Protein AF-A0A821TS84-F1 (afdb_monomer_lite)

pLDDT: mean 90.88, std 9.84, range [52.34, 98.81]

Secondary structure (DSSP, 8-state):
-HHHHHHHHHHHHHHHHTHHHHHHHHHHH-HHHHHHHHHSS--HHHHHHHHHHHHHHHTTT--SSHHHHHHHHHHHHIIIIIIHHHHHHHHS-TT-B-TTS-BSS-TT-PPP-PPPP-TTSHHHHHHHHHHHHHHHHHTTPPP---HHHHHHHHHTPPPPPP-PPTT----SSHHHHHHHHHHHHHHS-SPPPHHHHHHHHHHH-

Sequence (205 aa):
LIEHTIQWARDNFAGLFTIPAQQVEEYQRNPGEFAQRTSKNLSEYDRNEIIENVQRSLGSDRPKDFLDCIKWSRNLFQQQFHNTIAQLLYNFPHDHKTTAGERFWSGNKRCPHVLNFDVNNRTHLDFIVAASNLLAHIYFIEQIRDREYIAEQVSKIKVQEFQPKSGVQIFENDEQLKTDMEKKRRKNSIIEDDQTEQEKINKLL

Foldseek 3Di:
DVVVVVVVVVVVCCLQQPLLLVLLVVCVVPVLVSLLVLLPDDDPVVSVSSLVSNCCCVPDLPDPALLSLLLNLLQVCCVPQAQVLVLVCVVQPQQRADPVRHRLCDDPRHNHDHDDQDLPPPVSLVSSLVRSQSSCVSNVHDRDNPSVVSSVSNVPHDDDDHDHDPPPDDDSDVVVVVVVVVVVVVVPPPDDDSVVSSVVSVVSD

Structure (mmCIF, N/CA/C/O backbone):
data_AF-A0A821TS84-F1
#
_entry.id   AF-A0A821TS84-F1
#
loop_
_atom_site.group_PDB
_atom_site.id
_atom_site.type_symbol
_atom_site.label_atom_id
_atom_site.label_alt_id
_atom_site.label_comp_id
_atom_site.label_asym_id
_atom_site.label_entity_id
_atom_site.label_seq_id
_atom_site.pdbx_PDB_ins_code
_atom_site.Cartn_x
_atom_site.Cartn_y
_atom_site.Cartn_z
_atom_site.occupancy
_atom_site.B_iso_or_equiv
_atom_site.auth_seq_id
_atom_site.auth_comp_id
_atom_site.auth_asym_id
_atom_site.auth_atom_id
_atom_site.pdbx_PDB_model_num
ATOM 1 N N . LEU A 1 1 ? 15.983 -8.818 -8.699 1.00 82.12 1 LEU A N 1
ATOM 2 C CA . LEU A 1 1 ? 16.108 -10.084 -7.947 1.00 82.12 1 LEU A CA 1
ATOM 3 C C . LEU A 1 1 ? 14.928 -10.194 -6.983 1.00 82.12 1 LEU A C 1
ATOM 5 O O . LEU A 1 1 ? 14.336 -9.159 -6.682 1.00 82.12 1 LEU A O 1
ATOM 9 N N . ILE A 1 2 ? 14.560 -11.405 -6.562 1.00 91.81 2 ILE A N 1
ATOM 10 C CA . ILE A 1 2 ? 13.373 -11.661 -5.721 1.00 91.81 2 ILE A CA 1
ATOM 11 C C . ILE A 1 2 ? 13.500 -11.007 -4.332 1.00 91.81 2 ILE A C 1
ATOM 13 O O . ILE A 1 2 ? 12.517 -10.571 -3.740 1.00 91.81 2 ILE A O 1
ATOM 17 N N . GLU A 1 3 ? 14.724 -10.825 -3.852 1.00 94.69 3 GLU A N 1
ATOM 18 C CA . GLU A 1 3 ? 15.072 -10.171 -2.593 1.00 94.69 3 GLU A CA 1
ATOM 19 C C . GLU A 1 3 ? 14.607 -8.710 -2.570 1.00 94.69 3 GLU A C 1
ATOM 21 O O . GLU A 1 3 ? 14.078 -8.256 -1.560 1.00 94.69 3 GLU A O 1
ATOM 26 N N . HIS A 1 4 ? 14.705 -7.986 -3.694 1.00 91.69 4 HIS A N 1
ATOM 27 C CA . HIS A 1 4 ? 14.201 -6.610 -3.779 1.00 91.69 4 HIS A CA 1
ATOM 28 C C . HIS A 1 4 ? 12.681 -6.553 -3.627 1.00 91.69 4 HIS A C 1
ATOM 30 O O . HIS A 1 4 ? 12.162 -5.669 -2.955 1.00 91.69 4 HIS A O 1
ATOM 36 N N . THR A 1 5 ? 11.963 -7.511 -4.219 1.00 94.62 5 THR A N 1
ATOM 37 C CA . THR A 1 5 ? 10.503 -7.575 -4.086 1.00 94.62 5 THR A CA 1
ATOM 38 C C . THR A 1 5 ? 10.072 -8.019 -2.688 1.00 94.62 5 THR A C 1
ATOM 40 O O . THR A 1 5 ? 9.050 -7.549 -2.201 1.00 94.62 5 THR A O 1
ATOM 43 N N . ILE A 1 6 ? 10.863 -8.858 -2.008 1.00 95.94 6 ILE A N 1
ATOM 44 C CA . ILE A 1 6 ? 10.617 -9.247 -0.609 1.00 95.94 6 ILE A CA 1
ATOM 45 C C . ILE A 1 6 ? 10.848 -8.058 0.327 1.00 95.94 6 ILE A C 1
ATOM 47 O O . ILE A 1 6 ? 10.016 -7.802 1.195 1.00 95.94 6 ILE A O 1
ATOM 51 N N . GLN A 1 7 ? 11.938 -7.309 0.136 1.00 96.62 7 GLN A N 1
ATOM 52 C CA . GLN A 1 7 ? 12.197 -6.098 0.913 1.00 96.62 7 GLN A CA 1
ATOM 53 C C . GLN A 1 7 ? 11.084 -5.068 0.699 1.00 96.62 7 GLN A C 1
ATOM 55 O O . GLN A 1 7 ? 10.506 -4.592 1.671 1.00 96.62 7 GLN A O 1
ATOM 60 N N . TRP A 1 8 ? 10.693 -4.825 -0.558 1.00 95.25 8 TRP A N 1
ATOM 61 C CA . TRP A 1 8 ? 9.556 -3.962 -0.881 1.00 95.25 8 TRP A CA 1
ATOM 62 C C . TRP A 1 8 ? 8.270 -4.422 -0.180 1.00 95.25 8 TRP A C 1
ATOM 64 O O . TRP A 1 8 ? 7.569 -3.605 0.411 1.00 95.25 8 TRP A O 1
ATOM 74 N N . ALA A 1 9 ? 7.964 -5.723 -0.184 1.00 96.88 9 ALA A N 1
ATOM 75 C CA . ALA A 1 9 ? 6.775 -6.252 0.482 1.00 96.88 9 ALA A CA 1
ATOM 76 C C . ALA A 1 9 ? 6.821 -6.061 2.009 1.00 96.88 9 ALA A C 1
ATOM 78 O O . ALA A 1 9 ? 5.803 -5.725 2.615 1.00 96.88 9 ALA A O 1
ATOM 79 N N . ARG A 1 10 ? 7.995 -6.227 2.632 1.00 97.62 10 ARG A N 1
ATOM 80 C CA . ARG A 1 10 ? 8.202 -5.966 4.065 1.00 97.62 10 ARG A CA 1
ATOM 81 C C . ARG A 1 10 ? 7.992 -4.491 4.407 1.00 97.62 10 ARG A C 1
ATOM 83 O O . ARG A 1 10 ? 7.319 -4.196 5.393 1.00 97.62 10 ARG A O 1
ATOM 90 N N . ASP A 1 11 ? 8.531 -3.587 3.597 1.00 96.94 11 ASP A N 1
ATOM 91 C CA . ASP A 1 11 ? 8.382 -2.145 3.807 1.00 96.94 11 ASP A CA 1
ATOM 92 C C . ASP A 1 11 ? 6.915 -1.724 3.641 1.00 96.94 11 ASP A C 1
ATOM 94 O O . ASP A 1 11 ? 6.391 -0.973 4.460 1.00 96.94 11 ASP A O 1
ATOM 98 N N . ASN A 1 12 ? 6.207 -2.297 2.660 1.00 96.50 12 ASN A N 1
ATOM 99 C CA . ASN A 1 12 ? 4.765 -2.087 2.497 1.00 96.50 12 ASN A CA 1
ATOM 100 C C . ASN A 1 12 ? 3.968 -2.621 3.686 1.00 96.50 12 ASN A C 1
ATOM 102 O O . ASN A 1 12 ? 3.044 -1.955 4.140 1.00 96.50 12 ASN A O 1
ATOM 106 N N . PHE A 1 13 ? 4.318 -3.794 4.218 1.00 97.81 13 PHE A N 1
ATOM 107 C CA . PHE A 1 13 ? 3.654 -4.316 5.409 1.00 97.81 13 PHE A CA 1
ATOM 108 C C . PHE A 1 13 ? 3.778 -3.333 6.580 1.00 97.81 13 PHE A C 1
ATOM 110 O O . PHE A 1 13 ? 2.772 -2.977 7.190 1.00 97.81 13 PHE A O 1
ATOM 117 N N . ALA A 1 14 ? 4.991 -2.853 6.861 1.00 97.19 14 ALA A N 1
ATOM 118 C CA . ALA A 1 14 ? 5.214 -1.895 7.939 1.00 97.19 14 ALA A CA 1
ATOM 119 C C . ALA A 1 14 ? 4.481 -0.566 7.682 1.00 97.19 14 ALA A C 1
ATOM 121 O O . ALA A 1 14 ? 3.793 -0.068 8.573 1.00 97.19 14 ALA A O 1
ATOM 122 N N . GLY A 1 15 ? 4.578 -0.030 6.463 1.00 95.62 15 GLY A N 1
ATOM 123 C CA . GLY A 1 15 ? 3.958 1.237 6.066 1.00 95.62 15 GLY A CA 1
ATOM 124 C C . GLY A 1 15 ? 2.430 1.221 6.065 1.00 95.62 15 GLY A C 1
ATOM 125 O O . GLY A 1 15 ? 1.820 2.257 6.289 1.00 95.62 15 GLY A O 1
ATOM 126 N N . LEU A 1 16 ? 1.801 0.062 5.862 1.00 96.00 16 LEU A N 1
ATOM 127 C CA . LEU A 1 16 ? 0.340 -0.060 5.847 1.00 96.00 16 LEU A CA 1
ATOM 128 C C . LEU A 1 16 ? -0.235 -0.485 7.197 1.00 96.00 16 LEU A C 1
ATOM 130 O O . LEU A 1 16 ? -1.305 -0.023 7.582 1.00 96.00 16 LEU A O 1
ATOM 134 N N . PHE A 1 17 ? 0.449 -1.391 7.900 1.00 96.56 17 PHE A N 1
ATOM 135 C CA . PHE A 1 17 ? -0.148 -2.132 9.012 1.00 96.56 17 PHE A CA 1
ATOM 136 C C . PHE A 1 17 ? 0.506 -1.877 10.369 1.00 96.56 17 PHE A C 1
ATOM 138 O O . PHE A 1 17 ? 0.014 -2.362 11.384 1.00 96.56 17 PHE A O 1
ATOM 145 N N . THR A 1 18 ? 1.627 -1.155 10.416 1.00 96.19 18 THR A N 1
ATOM 146 C CA . THR A 1 18 ? 2.373 -0.918 11.662 1.00 96.19 18 THR A CA 1
ATOM 147 C C . THR A 1 18 ? 2.560 0.567 11.925 1.00 96.19 18 THR A C 1
ATOM 149 O O . THR A 1 18 ? 2.116 1.061 12.956 1.00 96.19 18 THR A O 1
ATOM 152 N N . ILE A 1 19 ? 3.168 1.289 10.984 1.00 95.94 19 ILE A N 1
ATOM 153 C CA . ILE A 1 19 ? 3.546 2.695 11.157 1.00 95.94 19 ILE A CA 1
ATOM 154 C C . ILE A 1 19 ? 2.315 3.592 11.386 1.00 95.94 19 ILE A C 1
ATOM 156 O O . ILE A 1 19 ? 2.311 4.305 12.391 1.00 95.94 19 ILE A O 1
ATOM 160 N N . PRO A 1 20 ? 1.238 3.539 10.570 1.00 95.38 20 PRO A N 1
ATOM 161 C CA . PRO A 1 20 ? 0.072 4.397 10.793 1.00 95.38 20 PRO A CA 1
ATOM 162 C C . PRO A 1 20 ? -0.635 4.095 12.118 1.00 95.38 20 PRO A C 1
ATOM 164 O O . PRO A 1 20 ? -1.042 5.010 12.827 1.00 95.38 20 PRO A O 1
ATOM 167 N N . ALA A 1 21 ? -0.732 2.814 12.492 1.00 95.06 21 ALA A N 1
ATOM 168 C CA . ALA A 1 21 ? -1.348 2.403 13.752 1.00 95.06 21 ALA A CA 1
ATOM 169 C C . ALA A 1 21 ? -0.572 2.941 14.967 1.00 95.06 21 ALA A C 1
ATOM 171 O O . ALA A 1 21 ? -1.179 3.487 15.885 1.00 95.06 21 ALA A O 1
ATOM 172 N N . GLN A 1 22 ? 0.764 2.860 14.938 1.00 95.38 22 GLN A N 1
ATOM 173 C CA . GLN A 1 22 ? 1.627 3.437 15.974 1.00 95.38 22 GLN A CA 1
ATOM 174 C C . GLN A 1 22 ? 1.478 4.959 16.056 1.00 95.38 22 GLN A C 1
ATOM 176 O O . GLN A 1 22 ? 1.354 5.504 17.147 1.00 95.38 22 GLN A O 1
ATOM 181 N N . GLN A 1 23 ? 1.440 5.650 14.913 1.00 95.12 23 GLN A N 1
ATOM 182 C CA . GLN A 1 23 ? 1.253 7.104 14.874 1.00 95.12 23 GLN A CA 1
ATOM 183 C C . GLN A 1 23 ? -0.095 7.519 15.476 1.00 95.12 23 GLN A C 1
ATOM 185 O O . GLN A 1 23 ? -0.155 8.474 16.249 1.00 95.12 23 GLN A O 1
ATOM 190 N N . VAL A 1 24 ? -1.167 6.780 15.170 1.00 95.06 24 VAL A N 1
ATOM 191 C CA . VAL A 1 24 ? -2.493 7.002 15.761 1.00 95.06 24 VAL A CA 1
ATOM 192 C C . VAL A 1 24 ? -2.481 6.751 17.267 1.00 95.06 24 VAL A C 1
ATOM 194 O O . VAL A 1 24 ? -3.017 7.569 18.011 1.00 95.06 24 VAL A O 1
ATOM 197 N N . GLU A 1 25 ? -1.869 5.660 17.731 1.00 94.81 25 GLU A N 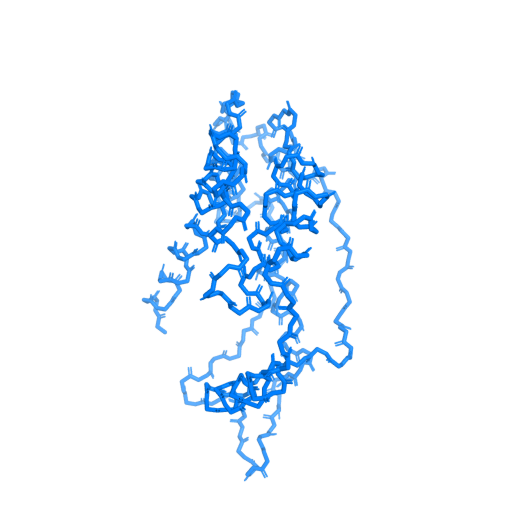1
ATOM 198 C CA . GLU A 1 25 ? -1.761 5.349 19.161 1.00 94.81 25 GLU A CA 1
ATOM 199 C C . GLU A 1 25 ? -1.001 6.448 19.917 1.00 94.81 25 GLU A C 1
ATOM 201 O O . GLU A 1 25 ? -1.464 6.938 20.948 1.00 94.81 25 GLU A O 1
ATOM 206 N N . GLU A 1 26 ? 0.147 6.880 19.392 1.00 94.31 26 GLU A N 1
ATOM 207 C CA . GLU A 1 26 ? 0.952 7.950 19.981 1.00 94.31 26 GLU A CA 1
ATOM 208 C C . GLU A 1 26 ? 0.179 9.271 20.051 1.00 94.31 26 GLU A C 1
ATOM 210 O O . GLU A 1 26 ? 0.180 9.920 21.101 1.00 94.31 26 GLU A O 1
ATOM 215 N N . TYR A 1 27 ? -0.509 9.640 18.964 1.00 94.44 27 TYR A N 1
ATOM 216 C CA . TYR A 1 27 ? -1.361 10.826 18.920 1.00 94.44 27 TYR A CA 1
ATOM 217 C C . TYR A 1 27 ? -2.495 10.736 19.947 1.00 94.44 27 TYR A C 1
ATOM 219 O O . TYR A 1 27 ? -2.679 11.665 20.727 1.00 94.44 27 TYR A O 1
ATOM 227 N N . GLN A 1 28 ? -3.210 9.609 20.023 1.00 92.88 28 GLN A N 1
ATOM 228 C CA . GLN A 1 28 ? -4.302 9.417 20.986 1.00 92.88 28 GLN A CA 1
ATOM 229 C C . GLN A 1 28 ? -3.824 9.427 22.441 1.00 92.88 28 GLN A C 1
ATOM 231 O O . GLN A 1 28 ? -4.551 9.883 23.324 1.00 92.88 28 GLN A O 1
ATOM 236 N N . ARG A 1 29 ? -2.609 8.935 22.705 1.00 94.81 29 ARG A N 1
ATOM 237 C CA . ARG A 1 29 ? -2.030 8.887 24.052 1.00 94.81 29 ARG A CA 1
ATOM 238 C C . ARG A 1 29 ? -1.595 10.264 24.549 1.00 94.81 29 ARG A C 1
ATOM 240 O O . ARG A 1 29 ? -1.829 10.575 25.715 1.00 94.81 29 ARG A O 1
ATOM 247 N N . ASN A 1 30 ? -0.933 11.064 23.710 1.00 93.38 30 ASN A N 1
ATOM 248 C CA . ASN A 1 30 ? -0.485 12.410 24.078 1.00 93.38 30 ASN A CA 1
ATOM 249 C C . ASN A 1 30 ? -0.402 13.342 22.848 1.00 93.38 30 ASN A C 1
ATOM 251 O O . ASN A 1 30 ? 0.683 13.508 22.278 1.00 93.38 30 ASN A O 1
ATOM 255 N N . PRO A 1 31 ? -1.512 14.002 22.461 1.00 91.31 31 PRO A N 1
ATOM 256 C CA . PRO A 1 31 ? -1.554 14.856 21.272 1.00 91.31 31 PRO A CA 1
ATOM 257 C C . PRO A 1 31 ? -0.526 15.995 21.298 1.00 91.31 31 PRO A C 1
ATOM 259 O O . PRO A 1 31 ? 0.100 16.298 20.284 1.00 91.31 31 PRO A O 1
ATOM 262 N N . GLY A 1 32 ? -0.305 16.606 22.469 1.00 89.25 32 GLY A N 1
ATOM 263 C CA . GLY A 1 32 ? 0.602 17.747 22.613 1.00 89.25 32 GLY A CA 1
ATOM 264 C C . GLY A 1 32 ? 2.068 17.382 22.369 1.00 89.25 32 GLY A C 1
ATOM 265 O O . GLY A 1 32 ? 2.771 18.097 21.652 1.00 89.25 32 GLY A O 1
ATOM 266 N N . GLU A 1 33 ? 2.514 16.254 22.929 1.00 90.12 33 GLU A N 1
ATOM 267 C CA . GLU A 1 33 ? 3.866 15.718 22.720 1.00 90.12 33 GLU A CA 1
ATOM 268 C C . GLU A 1 33 ? 4.048 15.196 21.290 1.00 90.12 33 GLU A C 1
ATOM 270 O O . GLU A 1 33 ? 5.074 15.462 20.661 1.00 90.12 33 GLU A O 1
ATOM 275 N N . PHE A 1 34 ? 3.031 14.525 20.739 1.00 91.31 34 PHE A N 1
ATOM 276 C CA . PHE A 1 34 ? 3.033 14.084 19.347 1.00 91.31 34 PHE A CA 1
ATOM 277 C C . PHE A 1 34 ? 3.208 15.266 18.385 1.00 91.31 34 PHE A C 1
ATOM 279 O O . PHE A 1 34 ? 4.076 15.223 17.509 1.00 91.31 34 PHE A O 1
ATOM 286 N N . ALA A 1 35 ? 2.443 16.344 18.576 1.00 89.12 35 ALA A N 1
ATOM 287 C CA . ALA A 1 35 ? 2.545 17.548 17.760 1.00 89.12 35 ALA A CA 1
ATOM 288 C C . ALA A 1 35 ? 3.912 18.225 17.905 1.00 89.12 35 ALA A C 1
ATOM 290 O O . ALA A 1 35 ? 4.486 18.640 16.904 1.00 89.12 35 ALA A O 1
ATOM 291 N N . GLN A 1 36 ? 4.475 18.276 19.116 1.00 87.69 36 GLN A N 1
ATOM 292 C CA . GLN A 1 36 ? 5.806 18.844 19.345 1.00 87.69 36 GLN A CA 1
ATOM 293 C C . GLN A 1 36 ? 6.920 18.032 18.667 1.00 87.69 36 GLN A C 1
ATOM 295 O O . GLN A 1 36 ? 7.831 18.598 18.067 1.00 87.69 36 GLN A O 1
ATOM 300 N N . ARG A 1 37 ? 6.879 16.699 18.765 1.00 87.94 37 ARG A N 1
ATOM 301 C CA . ARG A 1 37 ? 7.864 15.828 18.106 1.00 87.94 37 ARG A CA 1
ATOM 302 C C . ARG A 1 37 ? 7.739 15.915 16.589 1.00 87.94 37 ARG A C 1
ATOM 304 O O . ARG A 1 37 ? 8.749 15.906 15.905 1.00 87.94 37 ARG A O 1
ATOM 311 N N . THR A 1 38 ? 6.517 16.000 16.074 1.00 88.38 38 THR A N 1
ATOM 312 C CA . THR A 1 38 ? 6.271 16.092 14.629 1.00 88.38 38 THR A CA 1
ATOM 313 C C . THR A 1 38 ? 6.633 17.484 14.097 1.00 88.38 38 THR A C 1
ATOM 315 O O . THR A 1 38 ? 7.088 17.614 12.962 1.00 88.38 38 THR A O 1
ATOM 318 N N . SER A 1 39 ? 6.499 18.539 14.911 1.00 83.88 39 SER A N 1
ATOM 319 C CA . SER A 1 39 ? 6.929 19.883 14.518 1.00 83.88 39 SER A CA 1
ATOM 320 C C . SER A 1 39 ? 8.457 20.023 14.462 1.00 83.88 39 SER A C 1
ATOM 322 O O . SER A 1 39 ? 8.976 20.742 13.611 1.00 83.88 39 SER A O 1
ATOM 324 N N . LYS A 1 40 ? 9.192 19.294 15.312 1.00 80.94 40 LYS A N 1
ATOM 325 C CA . LYS A 1 40 ? 10.651 19.414 15.448 1.00 80.94 40 LYS A CA 1
ATOM 326 C C . LYS A 1 40 ? 11.423 18.336 14.690 1.00 80.94 40 LYS A C 1
ATOM 328 O O . LYS A 1 40 ? 11.125 17.154 14.779 1.00 80.94 40 LYS A O 1
ATOM 333 N N . ASN A 1 41 ? 12.527 18.728 14.053 1.00 69.75 41 ASN A N 1
ATOM 334 C CA . ASN A 1 41 ? 13.538 17.823 13.476 1.00 69.75 41 ASN A CA 1
ATOM 335 C C . ASN A 1 41 ? 13.072 16.914 12.320 1.00 69.75 41 ASN A C 1
ATOM 337 O O . ASN A 1 41 ? 13.818 16.016 11.926 1.00 69.75 41 ASN A O 1
ATOM 341 N N . LEU A 1 42 ? 11.889 17.151 11.753 1.00 80.81 42 LEU A N 1
ATOM 342 C CA . LEU A 1 42 ? 11.401 16.453 10.565 1.00 80.81 42 LEU A CA 1
ATOM 343 C C . LEU A 1 42 ? 11.436 17.365 9.345 1.00 80.81 42 LEU A C 1
ATOM 345 O O . LEU A 1 42 ? 11.311 18.585 9.458 1.00 80.81 42 LEU A O 1
ATOM 349 N N . SER A 1 43 ? 11.607 16.774 8.161 1.00 83.31 43 SER A N 1
ATOM 350 C CA . SER A 1 43 ? 11.357 17.521 6.934 1.00 83.31 43 SER A CA 1
ATOM 351 C C . SER A 1 43 ? 9.856 17.773 6.773 1.00 83.31 43 SER A C 1
ATOM 353 O O . SER A 1 43 ? 9.035 17.019 7.290 1.00 83.31 43 SER A O 1
ATOM 355 N N . GLU A 1 44 ? 9.486 18.813 6.025 1.00 81.94 44 GLU A N 1
ATOM 356 C CA . GLU A 1 44 ? 8.079 19.103 5.710 1.00 81.94 44 GLU A CA 1
ATOM 357 C C . GLU A 1 44 ? 7.370 17.891 5.081 1.00 81.94 44 GLU A C 1
ATOM 359 O O . GLU A 1 44 ? 6.214 17.620 5.387 1.00 81.94 44 GLU A O 1
ATOM 364 N N . TYR A 1 45 ? 8.088 17.127 4.251 1.00 82.38 45 TYR A N 1
ATOM 365 C CA . TYR A 1 45 ? 7.578 15.898 3.652 1.00 82.38 45 TYR A CA 1
ATOM 366 C C . TYR A 1 45 ? 7.232 14.849 4.718 1.00 82.38 45 TYR A C 1
ATOM 368 O O . TYR A 1 45 ? 6.089 14.404 4.771 1.00 82.38 45 TYR A O 1
ATOM 376 N N . ASP A 1 46 ? 8.184 14.517 5.598 1.00 86.12 46 ASP A N 1
ATOM 377 C CA . ASP A 1 46 ? 7.980 13.499 6.641 1.00 86.12 46 ASP A CA 1
ATOM 378 C C . ASP A 1 46 ? 6.862 13.923 7.607 1.00 86.12 46 ASP A C 1
ATOM 380 O O . ASP A 1 46 ? 6.027 13.118 8.014 1.00 86.12 46 ASP A O 1
ATOM 384 N N . ARG A 1 47 ? 6.813 15.216 7.950 1.00 88.94 47 ARG A N 1
ATOM 385 C CA . ARG A 1 47 ? 5.768 15.802 8.796 1.00 88.94 47 ARG A CA 1
ATOM 386 C C . ARG A 1 47 ? 4.382 15.625 8.173 1.00 88.94 47 ARG A C 1
ATOM 388 O O . ARG A 1 47 ? 3.462 15.170 8.849 1.00 88.94 47 ARG A O 1
ATOM 395 N N . ASN A 1 48 ? 4.238 15.979 6.897 1.00 87.75 48 ASN A N 1
ATOM 396 C CA . ASN A 1 48 ? 2.969 15.876 6.181 1.00 87.75 48 ASN A CA 1
ATOM 397 C C . ASN A 1 48 ? 2.531 14.417 6.023 1.00 87.75 48 ASN A C 1
ATOM 399 O O . ASN A 1 48 ? 1.351 14.133 6.200 1.00 87.75 48 ASN A O 1
ATOM 403 N N . GLU A 1 49 ? 3.464 13.497 5.769 1.00 90.56 49 GLU A N 1
ATOM 404 C CA . GLU A 1 49 ? 3.179 12.059 5.706 1.00 90.56 49 GLU A CA 1
ATOM 405 C C . GLU A 1 49 ? 2.631 11.531 7.043 1.00 90.56 49 GLU A C 1
ATOM 407 O O . GLU A 1 49 ? 1.614 10.839 7.067 1.00 90.56 49 GLU A O 1
ATOM 412 N N . ILE A 1 50 ? 3.245 11.909 8.172 1.00 92.75 50 ILE A N 1
ATOM 413 C CA . ILE A 1 50 ? 2.765 11.525 9.510 1.00 92.75 50 ILE A CA 1
ATOM 414 C C . ILE A 1 50 ? 1.354 12.070 9.773 1.00 92.75 50 ILE A C 1
ATOM 416 O O . ILE A 1 50 ? 0.486 11.328 10.234 1.00 92.75 50 ILE A O 1
ATOM 420 N N . ILE A 1 51 ? 1.116 13.355 9.493 1.00 91.06 51 ILE A N 1
ATOM 421 C CA . ILE A 1 51 ? -0.192 13.994 9.712 1.00 91.06 51 ILE A CA 1
ATOM 422 C C . ILE A 1 51 ? -1.258 13.319 8.848 1.00 91.06 51 ILE A C 1
ATOM 424 O O . ILE A 1 51 ? -2.318 12.951 9.352 1.00 91.06 51 ILE A O 1
ATOM 428 N N . GLU A 1 52 ? -0.967 13.108 7.567 1.00 91.75 52 GLU A N 1
ATOM 429 C CA . GLU A 1 52 ? -1.887 12.474 6.627 1.00 91.75 52 GLU A CA 1
ATOM 430 C C . GLU A 1 52 ? -2.230 11.039 7.043 1.00 91.75 52 GLU A C 1
ATOM 432 O O . GLU A 1 52 ? -3.400 10.654 6.997 1.00 91.75 52 GLU A O 1
ATOM 437 N N . ASN A 1 53 ? -1.251 10.264 7.518 1.00 93.31 53 ASN A N 1
ATOM 438 C CA . ASN A 1 53 ? -1.492 8.916 8.031 1.00 93.31 53 ASN A CA 1
ATOM 439 C C . ASN A 1 53 ? -2.476 8.916 9.203 1.00 93.31 53 ASN A C 1
ATOM 441 O O . ASN A 1 53 ? -3.409 8.108 9.212 1.00 93.31 53 ASN A O 1
ATOM 445 N N . VAL A 1 54 ? -2.303 9.819 10.175 1.00 94.62 54 VAL A N 1
ATOM 446 C CA . VAL A 1 54 ? -3.214 9.924 11.327 1.00 94.62 54 VAL A CA 1
ATOM 447 C C . VAL A 1 54 ? -4.607 10.366 10.871 1.00 94.62 54 VAL A C 1
ATOM 449 O O . VAL A 1 54 ? -5.594 9.717 11.223 1.00 94.62 54 VAL A O 1
ATOM 452 N N . GLN A 1 55 ? -4.702 11.405 10.033 1.00 93.44 55 GLN A N 1
ATOM 453 C CA . GLN A 1 55 ? -5.979 11.912 9.513 1.00 93.44 55 GLN A CA 1
ATOM 454 C C . GLN A 1 55 ? -6.754 10.848 8.738 1.00 93.44 55 GLN A C 1
ATOM 456 O O . GLN A 1 55 ? -7.944 10.648 8.980 1.00 93.44 55 GLN A O 1
ATOM 461 N N . ARG A 1 56 ? -6.097 10.144 7.813 1.00 92.88 56 ARG A N 1
ATOM 462 C CA . ARG A 1 56 ? -6.736 9.093 7.013 1.00 92.88 56 ARG A CA 1
ATOM 463 C C . ARG A 1 56 ? -7.181 7.928 7.888 1.00 92.88 56 ARG A C 1
ATOM 465 O O . ARG A 1 56 ? -8.320 7.484 7.760 1.00 92.88 56 ARG A O 1
ATOM 472 N N . SER A 1 57 ? -6.328 7.495 8.820 1.00 94.00 57 SER A N 1
ATOM 473 C CA . SER A 1 57 ? -6.611 6.362 9.712 1.00 94.00 57 SER A CA 1
ATOM 474 C C . SER A 1 57 ? -7.757 6.632 10.694 1.00 94.00 57 SER A C 1
ATOM 476 O O . SER A 1 57 ? -8.491 5.721 11.080 1.00 94.00 57 SER A O 1
ATOM 478 N N . LEU A 1 58 ? -7.940 7.885 11.113 1.00 92.56 58 LEU A N 1
ATOM 479 C CA . LEU A 1 58 ? -9.055 8.287 11.977 1.00 92.56 58 LEU A CA 1
ATOM 480 C C . LEU A 1 58 ? -10.291 8.751 11.195 1.00 92.56 58 LEU A C 1
ATOM 482 O O . LEU A 1 58 ? -11.395 8.725 11.739 1.00 92.56 58 LEU A O 1
ATOM 486 N N . GLY A 1 59 ? -10.112 9.152 9.937 1.00 91.94 59 GLY A N 1
ATOM 487 C CA . GLY A 1 59 ? -11.128 9.752 9.082 1.00 91.94 59 GLY A CA 1
ATOM 488 C C . GLY A 1 59 ? -11.575 8.842 7.941 1.00 91.94 59 GLY A C 1
ATOM 489 O O . GLY A 1 59 ? -12.247 7.835 8.159 1.00 91.94 59 GLY A O 1
ATOM 490 N N . SER A 1 60 ? -11.272 9.252 6.705 1.00 85.81 60 SER A N 1
ATOM 491 C CA . SER A 1 60 ? -11.858 8.685 5.480 1.00 85.81 60 SER A CA 1
ATOM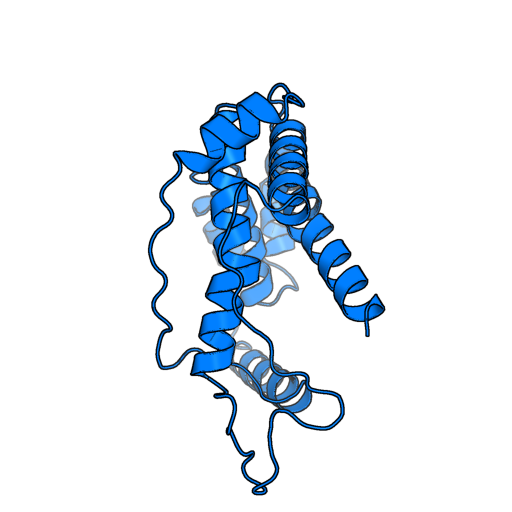 492 C C . SER A 1 60 ? -11.530 7.216 5.238 1.00 85.81 60 SER A C 1
ATOM 494 O O . SER A 1 60 ? -12.346 6.512 4.645 1.00 85.81 60 SER A O 1
ATOM 496 N N . ASP A 1 61 ? -10.360 6.761 5.685 1.00 91.19 61 ASP A N 1
ATOM 497 C CA . ASP A 1 61 ? -9.843 5.433 5.349 1.00 91.19 61 ASP A CA 1
ATOM 498 C C . ASP A 1 61 ? -10.147 4.414 6.454 1.00 91.19 61 ASP A C 1
ATOM 500 O O . ASP A 1 61 ? -9.854 3.227 6.299 1.00 91.19 61 ASP A O 1
ATOM 504 N N . ARG A 1 62 ? -10.771 4.854 7.557 1.00 95.75 62 ARG A N 1
ATOM 505 C CA . ARG A 1 62 ? -11.187 3.989 8.659 1.00 95.75 62 ARG A CA 1
ATOM 506 C C . ARG A 1 62 ? -12.285 3.017 8.194 1.00 95.75 62 ARG A C 1
ATOM 508 O O . ARG A 1 62 ? -13.408 3.462 7.931 1.00 95.75 62 ARG A O 1
ATOM 515 N N . PRO A 1 63 ? -12.028 1.696 8.147 1.00 97.69 63 PRO A N 1
ATOM 516 C CA . PRO A 1 63 ? -13.057 0.720 7.806 1.00 97.69 63 PRO A CA 1
ATOM 517 C C . PRO A 1 63 ? -14.102 0.615 8.924 1.00 97.69 63 PRO A C 1
ATOM 519 O O . PRO A 1 63 ? -13.775 0.730 10.109 1.00 97.69 63 PRO A O 1
ATOM 522 N N . LYS A 1 64 ? -15.365 0.383 8.552 1.00 97.12 64 LYS A N 1
ATOM 523 C CA . LYS A 1 64 ? -16.469 0.183 9.513 1.00 97.12 64 LYS A CA 1
ATOM 524 C C . LYS A 1 64 ? -16.816 -1.286 9.709 1.00 97.12 64 LYS A C 1
ATOM 526 O O . LYS A 1 64 ? -17.285 -1.672 10.774 1.00 97.12 64 LYS A O 1
ATOM 531 N N . ASP A 1 65 ? -16.591 -2.086 8.678 1.00 98.38 65 ASP A N 1
ATOM 532 C CA . ASP A 1 65 ? -16.850 -3.516 8.649 1.00 98.38 65 ASP A CA 1
ATOM 533 C C . ASP A 1 65 ? -15.817 -4.233 7.763 1.00 98.38 65 ASP A C 1
ATOM 535 O O . ASP A 1 65 ? -14.940 -3.617 7.148 1.00 98.38 65 ASP A O 1
ATOM 539 N N . PHE A 1 66 ? -15.910 -5.561 7.695 1.00 98.56 66 PHE A N 1
ATOM 540 C CA . PHE A 1 66 ? -14.978 -6.353 6.896 1.00 98.56 66 PHE A CA 1
ATOM 541 C C . PHE A 1 66 ? -15.134 -6.101 5.386 1.00 98.56 66 PHE A C 1
ATOM 543 O O . PHE A 1 66 ? -14.165 -6.229 4.637 1.00 98.56 66 PHE A O 1
ATOM 550 N N . LEU A 1 67 ? -16.322 -5.707 4.911 1.00 98.38 67 LEU A N 1
ATOM 551 C CA . LEU A 1 67 ? -16.536 -5.386 3.499 1.00 98.38 67 LEU A CA 1
ATOM 552 C C . LEU A 1 67 ? -15.758 -4.125 3.100 1.00 98.38 67 LEU A C 1
ATOM 554 O O . LEU A 1 67 ? -15.177 -4.085 2.012 1.00 98.38 67 LEU A O 1
ATOM 558 N N . ASP A 1 68 ? -15.680 -3.124 3.974 1.00 98.38 68 ASP A N 1
ATOM 559 C CA . ASP A 1 68 ? -14.806 -1.967 3.783 1.00 98.38 68 ASP A CA 1
ATOM 560 C C . ASP A 1 68 ? -13.326 -2.376 3.737 1.00 98.38 68 ASP A C 1
ATOM 562 O O . ASP A 1 68 ? -12.585 -1.871 2.891 1.00 98.38 68 ASP A O 1
ATOM 566 N N . CYS A 1 69 ? -12.898 -3.369 4.526 1.00 98.69 69 CYS A N 1
ATOM 567 C CA . CYS A 1 69 ? -11.546 -3.931 4.412 1.00 98.69 69 CYS A CA 1
ATOM 568 C C . CYS A 1 69 ? -11.296 -4.622 3.058 1.00 98.69 69 CYS A C 1
ATOM 570 O O . CYS A 1 69 ? -10.189 -4.541 2.510 1.00 98.69 69 CYS A O 1
ATOM 572 N N . ILE A 1 70 ? -12.306 -5.279 2.476 1.00 98.75 70 ILE A N 1
ATOM 573 C CA . ILE A 1 70 ? -12.218 -5.846 1.118 1.00 98.75 70 ILE A CA 1
ATOM 574 C C . ILE A 1 70 ? -12.109 -4.720 0.083 1.00 98.75 70 ILE A C 1
ATOM 576 O O . ILE A 1 70 ? -11.213 -4.762 -0.764 1.00 98.75 70 ILE A O 1
ATOM 580 N N . LYS A 1 71 ? -12.932 -3.668 0.176 1.00 98.44 71 LYS A N 1
ATOM 581 C CA . LYS A 1 71 ? -12.840 -2.489 -0.711 1.00 98.44 71 LYS A CA 1
ATOM 582 C C . LYS A 1 71 ? -11.476 -1.827 -0.637 1.00 98.44 71 LYS A C 1
ATOM 584 O O . LYS A 1 71 ? -10.890 -1.537 -1.681 1.00 98.44 71 LYS A O 1
ATOM 589 N N . TRP A 1 72 ? -10.955 -1.621 0.566 1.00 98.06 72 TRP A N 1
ATOM 590 C CA . TRP A 1 72 ? -9.633 -1.044 0.764 1.00 98.06 72 TRP A CA 1
ATOM 591 C C . TRP A 1 72 ? -8.549 -1.899 0.099 1.00 98.06 72 TRP A C 1
ATOM 593 O O . TRP A 1 72 ? -7.798 -1.395 -0.734 1.00 98.06 72 TRP A O 1
ATOM 603 N N . SER A 1 73 ? -8.532 -3.213 0.353 1.00 98.44 73 SER A N 1
ATOM 604 C CA . SER A 1 73 ? -7.530 -4.117 -0.235 1.00 98.44 73 SER A CA 1
ATOM 605 C C . SER A 1 73 ? -7.591 -4.170 -1.768 1.00 98.44 73 SER A C 1
ATOM 607 O O . SER A 1 73 ? -6.557 -4.220 -2.436 1.00 98.44 73 SER A O 1
ATOM 609 N N . ARG A 1 74 ? -8.792 -4.093 -2.357 1.00 98.69 74 ARG A N 1
ATOM 610 C CA . ARG A 1 74 ? -8.974 -4.095 -3.813 1.00 98.69 74 ARG A CA 1
ATOM 611 C C . ARG A 1 74 ? -8.439 -2.823 -4.462 1.00 98.69 74 ARG A C 1
ATOM 613 O O . ARG A 1 74 ? -7.845 -2.903 -5.543 1.00 98.69 74 ARG A O 1
ATOM 620 N N . ASN A 1 75 ? -8.631 -1.675 -3.814 1.00 98.00 75 ASN A N 1
ATOM 621 C CA . ASN A 1 75 ? -8.052 -0.404 -4.247 1.00 98.00 75 ASN A CA 1
ATOM 622 C C . ASN A 1 75 ? -6.535 -0.372 -4.025 1.00 98.00 75 ASN A C 1
ATOM 624 O O . ASN A 1 75 ? -5.809 0.111 -4.889 1.00 98.00 75 ASN A O 1
ATOM 628 N N . LEU A 1 76 ? -6.040 -0.966 -2.938 1.00 97.88 76 LEU A N 1
ATOM 629 C CA . LEU A 1 76 ? -4.607 -1.108 -2.693 1.00 97.88 76 LEU A CA 1
ATOM 630 C C . LEU A 1 76 ? -3.926 -1.944 -3.786 1.00 97.88 76 LEU A C 1
ATOM 632 O O . LEU A 1 76 ? -2.912 -1.515 -4.336 1.00 97.88 76 LEU A O 1
ATOM 636 N N . PHE A 1 77 ? -4.515 -3.087 -4.165 1.00 98.56 77 PHE A N 1
ATOM 637 C CA . PHE A 1 77 ? -4.022 -3.906 -5.278 1.00 98.56 77 PHE A CA 1
ATOM 638 C C . PHE A 1 77 ? -3.932 -3.079 -6.566 1.00 98.56 77 PHE A C 1
ATOM 640 O O . PHE A 1 77 ? -2.909 -3.090 -7.251 1.00 98.56 77 PHE A O 1
ATOM 647 N N . GLN A 1 78 ? -5.004 -2.337 -6.878 1.00 98.31 78 GLN A N 1
ATOM 648 C CA . GLN A 1 78 ? -5.056 -1.457 -8.044 1.00 98.31 78 GLN A CA 1
ATOM 649 C C . GLN A 1 78 ? -3.919 -0.433 -7.999 1.00 98.31 78 GLN A C 1
ATOM 651 O O . GLN A 1 78 ? -3.203 -0.250 -8.978 1.00 98.31 78 GLN A O 1
ATOM 656 N N . GLN A 1 79 ? -3.708 0.206 -6.853 1.00 97.25 79 GLN A N 1
ATOM 657 C CA . GLN A 1 79 ? -2.695 1.238 -6.718 1.00 97.25 79 GLN A CA 1
ATOM 658 C C . GLN A 1 79 ? -1.270 0.689 -6.883 1.00 97.25 79 GLN A C 1
ATOM 660 O O . GLN A 1 79 ? -0.473 1.269 -7.626 1.00 97.25 79 GLN A O 1
ATOM 665 N N . GLN A 1 80 ? -0.949 -0.424 -6.221 1.00 96.69 80 GLN A N 1
ATOM 666 C CA . GLN A 1 80 ? 0.411 -0.972 -6.164 1.00 96.69 80 GLN A CA 1
ATOM 667 C C . GLN A 1 80 ? 0.809 -1.704 -7.446 1.00 96.69 80 GLN A C 1
ATOM 669 O O . GLN A 1 80 ? 1.892 -1.470 -7.980 1.00 96.69 80 GLN A O 1
ATOM 674 N N . PHE A 1 81 ? -0.063 -2.574 -7.955 1.00 97.62 81 PHE A N 1
ATOM 675 C CA . PHE A 1 81 ? 0.293 -3.501 -9.033 1.00 97.62 81 PHE A CA 1
ATOM 676 C C . PHE A 1 81 ? -0.194 -3.058 -10.414 1.00 97.62 81 PHE A C 1
ATOM 678 O O . PHE A 1 81 ? 0.235 -3.618 -11.424 1.00 97.62 81 PHE A O 1
ATOM 685 N N . HIS A 1 82 ? -1.052 -2.035 -10.474 1.00 98.00 82 HIS A N 1
ATOM 686 C CA . HIS A 1 82 ? -1.518 -1.454 -11.728 1.00 98.00 82 HIS A CA 1
ATOM 687 C C . HIS A 1 82 ? -1.119 0.015 -11.864 1.00 98.00 82 HIS A C 1
ATOM 689 O O . HIS A 1 82 ? -0.285 0.332 -12.702 1.00 98.00 82 HIS A O 1
ATOM 695 N N . ASN A 1 83 ? -1.674 0.919 -11.052 1.00 97.75 83 ASN A N 1
ATOM 696 C CA . ASN A 1 83 ? -1.585 2.367 -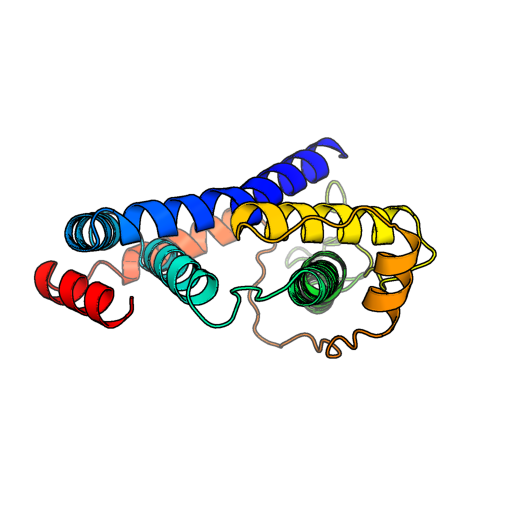11.275 1.00 97.75 83 ASN A CA 1
ATOM 697 C C . ASN A 1 83 ? -0.144 2.875 -11.210 1.00 97.75 83 ASN A C 1
ATOM 699 O O . ASN A 1 83 ? 0.310 3.580 -12.107 1.00 97.75 83 ASN A O 1
ATOM 703 N N . THR A 1 84 ? 0.594 2.475 -10.172 1.00 96.50 84 THR A N 1
ATOM 704 C CA . THR A 1 84 ? 2.007 2.851 -10.010 1.00 96.50 84 THR A CA 1
ATOM 705 C C . THR A 1 84 ? 2.847 2.362 -11.191 1.00 96.50 84 THR A C 1
ATOM 707 O O . THR A 1 84 ? 3.696 3.091 -11.699 1.00 96.50 84 THR A O 1
ATOM 710 N N . ILE A 1 85 ? 2.564 1.155 -11.685 1.00 97.25 85 ILE A N 1
ATOM 711 C CA . ILE A 1 85 ? 3.263 0.565 -12.829 1.00 97.25 85 ILE A CA 1
ATOM 712 C C . ILE A 1 85 ? 2.877 1.261 -14.140 1.00 97.25 85 ILE A C 1
ATOM 714 O O . ILE A 1 85 ? 3.746 1.566 -14.952 1.00 97.25 85 ILE A O 1
ATOM 718 N N . ALA A 1 86 ? 1.595 1.572 -14.331 1.00 97.50 86 ALA A N 1
ATOM 719 C CA . ALA A 1 86 ? 1.095 2.298 -15.492 1.00 97.50 86 ALA A CA 1
ATOM 720 C C . ALA A 1 86 ? 1.696 3.708 -15.568 1.00 97.50 86 ALA A C 1
ATOM 722 O O . ALA A 1 86 ? 2.131 4.136 -16.634 1.00 97.50 86 ALA A O 1
ATOM 723 N N . GLN A 1 87 ? 1.786 4.409 -14.433 1.00 97.38 87 GLN A N 1
ATOM 724 C CA . GLN A 1 87 ? 2.456 5.705 -14.357 1.00 97.38 87 GLN A CA 1
ATOM 725 C C . GLN A 1 87 ? 3.948 5.580 -14.687 1.00 97.38 87 GLN A C 1
ATOM 727 O O . GLN A 1 87 ? 4.468 6.375 -15.464 1.00 97.38 87 GLN A O 1
ATOM 732 N N . LEU A 1 88 ? 4.632 4.564 -14.155 1.00 96.25 88 LEU A N 1
ATOM 733 C CA . LEU A 1 88 ? 6.045 4.330 -14.451 1.00 96.25 88 LEU A CA 1
ATOM 734 C C . LEU A 1 88 ? 6.292 4.094 -15.947 1.00 96.25 88 LEU A C 1
ATOM 736 O O . LEU A 1 88 ? 7.237 4.649 -16.499 1.00 96.25 88 LEU A O 1
ATOM 740 N N . LEU A 1 89 ? 5.432 3.316 -16.609 1.00 96.94 89 LEU A N 1
ATOM 741 C CA . LEU A 1 89 ? 5.516 3.051 -18.050 1.00 96.94 89 LEU A CA 1
ATOM 742 C C . LEU A 1 89 ? 5.122 4.261 -18.907 1.00 96.94 89 LEU A C 1
ATOM 744 O O . LEU A 1 89 ? 5.626 4.402 -20.016 1.00 96.94 89 LEU A O 1
ATOM 748 N N . TYR A 1 90 ? 4.259 5.147 -18.405 1.00 96.12 90 TYR A N 1
ATOM 749 C CA . TYR A 1 90 ? 3.975 6.427 -19.057 1.00 96.12 90 TYR A CA 1
ATOM 750 C C . TYR A 1 90 ? 5.202 7.347 -19.037 1.00 96.12 90 TYR A C 1
ATOM 752 O O . TYR A 1 90 ? 5.537 7.966 -20.045 1.00 96.12 90 TYR A O 1
ATOM 760 N N . ASN A 1 91 ? 5.898 7.404 -17.901 1.00 94.56 91 ASN A N 1
ATOM 761 C CA . ASN A 1 91 ? 7.131 8.172 -17.743 1.00 94.56 91 ASN A CA 1
ATOM 762 C C . ASN A 1 91 ? 8.300 7.576 -18.539 1.00 94.56 91 ASN A C 1
ATOM 764 O O . ASN A 1 91 ? 9.057 8.310 -19.171 1.00 94.56 91 ASN A O 1
ATOM 768 N N . PHE A 1 92 ? 8.431 6.250 -18.518 1.00 94.81 92 PHE A N 1
ATOM 769 C CA . PHE A 1 92 ? 9.495 5.508 -19.186 1.00 94.81 92 PHE A CA 1
ATOM 770 C C . PHE A 1 92 ? 8.899 4.389 -20.051 1.00 94.81 92 PHE A C 1
ATOM 772 O O . PHE A 1 92 ? 8.866 3.226 -19.624 1.00 94.81 92 PHE A O 1
ATOM 779 N N . PRO A 1 93 ? 8.450 4.717 -21.279 1.00 95.56 93 PRO A N 1
ATOM 780 C CA . PRO A 1 93 ? 7.953 3.731 -22.234 1.00 95.56 93 PRO A CA 1
ATOM 781 C C . PRO A 1 93 ? 8.935 2.579 -22.481 1.00 95.56 93 PRO A C 1
ATOM 783 O O . PRO A 1 93 ? 10.130 2.668 -22.191 1.00 95.56 93 PRO A O 1
ATOM 786 N N . HIS A 1 94 ? 8.447 1.476 -23.049 1.00 94.69 94 HIS A N 1
ATOM 787 C CA . HIS A 1 94 ? 9.252 0.271 -23.297 1.00 94.69 94 HIS A CA 1
ATOM 788 C C . HIS A 1 94 ? 10.530 0.533 -24.112 1.00 94.69 94 HIS A C 1
ATOM 790 O O . HIS A 1 94 ? 11.555 -0.113 -23.892 1.00 94.69 94 HIS A O 1
ATOM 796 N N . ASP A 1 95 ? 10.475 1.479 -25.040 1.00 94.50 95 ASP A N 1
ATOM 797 C CA . ASP A 1 95 ? 11.561 1.885 -25.928 1.00 94.50 95 ASP A CA 1
ATOM 798 C C . ASP A 1 95 ? 12.312 3.136 -25.443 1.00 94.50 95 ASP A C 1
ATOM 800 O O . ASP A 1 95 ? 13.168 3.653 -26.166 1.00 94.50 95 ASP A O 1
ATOM 804 N N . HIS A 1 96 ? 12.034 3.601 -24.218 1.00 94.12 96 HIS A N 1
ATOM 805 C CA . HIS A 1 96 ? 12.635 4.806 -23.661 1.00 94.12 96 HIS A CA 1
ATOM 806 C C . HIS A 1 96 ? 14.166 4.732 -23.662 1.00 94.12 96 HIS A C 1
ATOM 808 O O . HIS A 1 96 ? 14.778 3.719 -23.291 1.00 94.12 96 HIS A O 1
ATOM 814 N N . LYS A 1 97 ? 14.787 5.842 -24.063 1.00 93.31 97 LYS A N 1
ATOM 815 C CA . LYS A 1 97 ? 16.237 6.022 -24.082 1.00 93.31 97 LYS A CA 1
ATOM 816 C C . LYS A 1 97 ? 16.633 7.135 -23.128 1.00 93.31 97 LYS A C 1
ATOM 818 O O . LYS A 1 97 ? 15.973 8.169 -23.091 1.00 93.31 97 LYS A O 1
ATOM 823 N N . THR A 1 98 ? 17.722 6.921 -22.401 1.00 88.56 98 THR A N 1
ATOM 824 C CA . THR A 1 98 ? 18.317 7.940 -21.533 1.00 88.56 98 THR A CA 1
ATOM 825 C C . THR A 1 98 ? 18.890 9.087 -22.366 1.00 88.56 98 THR A C 1
ATOM 827 O O . THR A 1 98 ? 19.043 8.983 -23.587 1.00 88.56 98 THR A O 1
ATOM 830 N N . THR A 1 99 ? 19.282 10.178 -21.708 1.00 86.38 99 THR A N 1
ATOM 831 C CA . THR A 1 99 ? 19.952 11.323 -22.355 1.00 86.38 99 THR A CA 1
ATOM 832 C C . THR A 1 99 ? 21.253 10.948 -23.071 1.00 86.38 99 THR A C 1
ATOM 834 O O . THR A 1 99 ? 21.624 11.602 -24.042 1.00 86.38 99 THR A O 1
ATOM 837 N N . ALA A 1 100 ? 21.917 9.869 -22.645 1.00 87.75 100 ALA A N 1
ATOM 838 C CA . ALA A 1 100 ? 23.101 9.313 -23.300 1.00 87.75 100 ALA A CA 1
ATOM 839 C C . ALA A 1 100 ? 22.775 8.428 -24.527 1.00 87.75 100 ALA A C 1
ATOM 841 O O . ALA A 1 100 ? 23.683 7.955 -25.205 1.00 87.75 100 ALA A O 1
ATOM 842 N N . GLY A 1 101 ? 21.492 8.193 -24.830 1.00 90.38 101 GLY A N 1
ATOM 843 C CA . GLY A 1 101 ? 21.028 7.395 -25.971 1.00 90.38 101 GLY A CA 1
ATOM 844 C C . GLY A 1 101 ? 20.908 5.888 -25.709 1.00 90.38 101 GLY A C 1
ATOM 845 O O . GLY A 1 101 ? 20.495 5.141 -26.602 1.00 90.38 101 GLY A O 1
ATOM 846 N N . GLU A 1 102 ? 21.226 5.432 -24.497 1.00 92.00 102 GLU A N 1
ATOM 847 C CA . GLU A 1 102 ? 21.129 4.029 -24.084 1.00 92.00 102 GLU A CA 1
ATOM 848 C C . GLU A 1 102 ? 19.688 3.642 -23.729 1.00 92.00 102 GLU A C 1
ATOM 850 O O . GLU A 1 102 ? 18.895 4.477 -23.300 1.00 92.00 102 GLU A O 1
ATOM 855 N N . ARG A 1 103 ? 19.325 2.359 -23.873 1.00 94.19 103 ARG A N 1
ATOM 856 C CA . ARG A 1 103 ? 17.991 1.877 -23.469 1.00 94.19 103 ARG A CA 1
ATOM 857 C C . ARG A 1 103 ? 17.837 1.965 -21.954 1.00 94.19 103 ARG A C 1
ATOM 859 O O . ARG A 1 103 ? 18.610 1.347 -21.224 1.00 94.19 103 ARG A O 1
ATOM 866 N N . PHE A 1 104 ? 16.789 2.639 -21.492 1.00 93.56 104 PHE A N 1
ATOM 867 C CA . PHE A 1 104 ? 16.490 2.762 -20.066 1.00 93.56 104 PHE A CA 1
ATOM 868 C C . PHE A 1 104 ? 16.207 1.403 -19.416 1.00 93.56 104 PHE A C 1
ATOM 870 O O . PHE A 1 104 ? 16.747 1.095 -18.355 1.00 93.56 104 PHE A O 1
ATOM 877 N N . TRP A 1 105 ? 15.413 0.561 -20.081 1.00 95.62 105 TRP A N 1
ATOM 878 C CA . TRP A 1 105 ? 15.130 -0.811 -19.655 1.00 95.62 105 TRP A CA 1
ATOM 879 C C . TRP A 1 105 ? 16.231 -1.774 -20.117 1.00 95.62 105 TRP A C 1
ATOM 881 O O . TRP A 1 105 ? 16.047 -2.568 -21.040 1.00 95.62 105 TRP A O 1
ATOM 891 N N . SER A 1 106 ? 17.407 -1.668 -19.505 1.00 92.19 106 SER A N 1
ATOM 892 C CA . SER A 1 106 ? 18.555 -2.534 -19.782 1.00 92.19 106 SER A CA 1
ATOM 893 C C . SER A 1 106 ? 19.351 -2.864 -18.511 1.00 92.19 106 SER A C 1
ATOM 895 O O . SER A 1 106 ? 19.120 -2.296 -17.439 1.00 92.19 106 SER A O 1
ATOM 897 N N . GLY A 1 107 ? 20.266 -3.836 -18.609 1.00 89.75 107 GLY A N 1
ATOM 898 C CA . GLY A 1 107 ? 21.079 -4.297 -17.481 1.00 89.75 107 GLY A CA 1
ATOM 899 C C . GLY A 1 107 ? 20.218 -4.789 -16.312 1.00 89.75 107 GLY A C 1
ATOM 900 O O . GLY A 1 107 ? 19.505 -5.785 -16.426 1.00 89.75 107 GLY A O 1
ATOM 901 N N . ASN A 1 108 ? 20.269 -4.069 -15.189 1.00 87.69 108 ASN A N 1
ATOM 902 C CA . ASN A 1 108 ? 19.530 -4.405 -13.968 1.00 87.69 108 ASN A CA 1
ATOM 903 C C . ASN A 1 108 ? 18.076 -3.893 -13.956 1.00 87.69 108 ASN A C 1
ATOM 905 O O . ASN A 1 108 ? 17.297 -4.302 -13.092 1.00 87.69 108 ASN A O 1
ATOM 909 N N . LYS A 1 109 ? 17.684 -3.026 -14.903 1.00 91.50 109 LYS A N 1
ATOM 910 C CA . LYS A 1 109 ? 16.325 -2.475 -15.011 1.00 91.50 109 LYS A CA 1
ATOM 911 C C . LYS A 1 109 ? 15.457 -3.379 -15.882 1.00 91.50 109 LYS A C 1
ATOM 913 O O . LYS A 1 109 ? 15.633 -3.454 -17.096 1.00 91.50 109 LYS A O 1
ATOM 918 N N . ARG A 1 110 ? 14.492 -4.056 -15.260 1.00 94.06 110 ARG A N 1
ATOM 919 C CA . ARG A 1 110 ? 13.506 -4.892 -15.958 1.00 94.06 110 ARG A CA 1
ATOM 920 C C . ARG A 1 110 ? 12.246 -4.081 -16.208 1.00 94.06 110 ARG A C 1
ATOM 922 O O . ARG A 1 110 ? 11.683 -3.545 -15.260 1.00 94.06 110 ARG A O 1
ATOM 929 N N . CYS A 1 111 ? 11.816 -4.013 -17.465 1.00 95.94 111 CYS A N 1
ATOM 930 C CA . CYS A 1 111 ? 10.576 -3.336 -17.819 1.00 95.94 111 CYS A CA 1
ATOM 931 C C . CYS A 1 111 ? 9.380 -4.086 -17.201 1.00 95.94 111 CYS A C 1
ATOM 933 O O . CYS A 1 111 ? 9.223 -5.279 -17.485 1.00 95.94 111 CYS A O 1
ATOM 935 N N . PRO A 1 112 ? 8.576 -3.445 -16.335 1.00 96.50 112 PRO A N 1
ATOM 936 C CA . PRO A 1 112 ? 7.448 -4.091 -15.677 1.00 96.50 112 PRO A CA 1
ATOM 937 C C . PRO A 1 112 ? 6.235 -4.159 -16.603 1.00 96.50 112 PRO A C 1
ATOM 939 O O . PRO A 1 112 ? 6.200 -3.531 -17.662 1.00 96.50 112 PRO A O 1
ATOM 942 N N . HIS A 1 113 ? 5.217 -4.912 -16.191 1.00 95.81 113 HIS A N 1
ATOM 943 C CA . HIS A 1 113 ? 3.916 -4.965 -16.854 1.00 95.81 113 HIS A CA 1
ATOM 944 C C . HIS A 1 113 ? 2.829 -4.709 -15.815 1.00 95.81 113 HIS A C 1
ATOM 946 O O . HIS A 1 113 ? 2.956 -5.137 -14.667 1.00 95.81 113 HIS A O 1
ATOM 952 N N . VAL A 1 114 ? 1.776 -4.001 -16.216 1.00 96.75 114 VAL A N 1
ATOM 953 C CA . VAL A 1 114 ? 0.625 -3.752 -15.344 1.00 96.75 114 VAL A CA 1
ATOM 954 C C . VAL A 1 114 ? -0.098 -5.062 -15.044 1.00 96.75 114 VAL A C 1
ATOM 956 O O . VAL A 1 114 ? -0.266 -5.902 -15.931 1.00 96.75 114 VAL A O 1
ATOM 959 N N . LEU A 1 115 ? -0.550 -5.234 -13.803 1.00 97.38 115 LEU A N 1
ATOM 960 C CA . LEU A 1 115 ? -1.414 -6.350 -13.435 1.00 97.38 115 LEU A CA 1
ATOM 961 C C . LEU A 1 115 ? -2.869 -5.897 -13.411 1.00 97.38 115 LEU A C 1
ATOM 963 O O . LEU A 1 115 ? -3.224 -4.901 -12.784 1.00 97.38 115 LEU A O 1
ATOM 967 N N . ASN A 1 116 ? -3.730 -6.658 -14.077 1.00 97.31 116 ASN A N 1
ATOM 968 C CA . ASN A 1 116 ? -5.171 -6.534 -13.916 1.00 97.31 116 ASN A CA 1
ATOM 969 C C . ASN A 1 116 ? -5.618 -7.530 -12.853 1.00 97.31 116 ASN A C 1
ATOM 971 O O . ASN A 1 116 ? -5.223 -8.696 -12.886 1.00 97.31 116 ASN A O 1
ATOM 975 N N . PHE A 1 117 ? -6.419 -7.060 -11.900 1.00 98.25 117 PHE A N 1
ATOM 976 C CA . PHE A 1 117 ? -6.966 -7.941 -10.879 1.00 98.25 117 PHE A CA 1
ATOM 977 C C . PHE A 1 117 ? -7.828 -9.025 -11.530 1.00 98.25 117 PHE A C 1
ATOM 979 O O . PHE A 1 117 ? -8.657 -8.739 -12.392 1.00 98.25 117 PHE A O 1
ATOM 986 N N . ASP A 1 118 ? -7.647 -10.253 -11.063 1.00 98.25 118 ASP A N 1
ATOM 987 C CA . ASP A 1 118 ? -8.407 -11.423 -11.487 1.00 98.25 118 ASP A CA 1
ATOM 988 C C . ASP A 1 118 ? -8.693 -12.247 -10.240 1.00 98.25 118 ASP A C 1
ATOM 990 O O . ASP A 1 118 ? -7.765 -12.690 -9.565 1.00 98.25 118 ASP A O 1
ATOM 994 N N . VAL A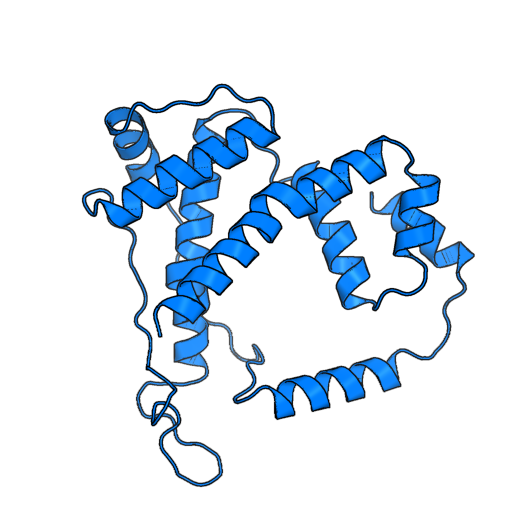 1 119 ? -9.974 -12.428 -9.935 1.00 98.44 119 VAL A N 1
ATOM 995 C CA . VAL A 1 119 ? -10.431 -13.166 -8.754 1.00 98.44 119 VAL A CA 1
ATOM 996 C C . VAL A 1 119 ? -10.056 -14.651 -8.815 1.00 98.44 119 VAL A C 1
ATOM 998 O O . VAL A 1 119 ? -9.881 -15.280 -7.775 1.00 98.44 119 VAL A O 1
ATOM 1001 N N . ASN A 1 120 ? -9.876 -15.205 -10.018 1.00 98.19 120 ASN A N 1
ATOM 1002 C CA . ASN A 1 120 ? -9.499 -16.607 -10.215 1.00 98.19 120 ASN A CA 1
ATOM 1003 C C . ASN A 1 120 ? -7.986 -16.827 -10.104 1.00 98.19 120 ASN A C 1
ATOM 1005 O O . ASN A 1 120 ? -7.521 -17.962 -9.976 1.00 98.19 120 ASN A O 1
ATOM 1009 N N . ASN A 1 121 ? -7.197 -15.751 -10.125 1.00 98.56 121 ASN A N 1
ATOM 1010 C CA . ASN A 1 121 ? -5.773 -15.836 -9.871 1.00 98.56 121 ASN A CA 1
ATOM 1011 C C . ASN A 1 121 ? -5.535 -15.987 -8.365 1.00 98.56 121 ASN A C 1
ATOM 1013 O O . ASN A 1 121 ? -5.798 -15.079 -7.573 1.00 98.56 121 ASN A O 1
ATOM 1017 N N . ARG A 1 122 ? -4.978 -17.137 -7.978 1.00 98.12 122 ARG A N 1
ATOM 1018 C CA . ARG A 1 122 ? -4.706 -17.472 -6.577 1.00 98.12 122 ARG A CA 1
ATOM 1019 C C . ARG A 1 122 ? -3.914 -16.384 -5.850 1.00 98.12 122 ARG A C 1
ATOM 1021 O O . ARG A 1 122 ? -4.303 -16.012 -4.752 1.00 98.12 122 ARG A O 1
ATOM 1028 N N . THR A 1 123 ? -2.849 -15.861 -6.453 1.00 98.06 123 THR A N 1
ATOM 1029 C CA . THR A 1 123 ? -1.982 -14.853 -5.822 1.00 98.06 123 THR A CA 1
ATOM 1030 C C . THR A 1 123 ? -2.705 -13.521 -5.642 1.00 98.06 123 THR A C 1
ATOM 1032 O O . THR A 1 123 ? -2.529 -12.855 -4.624 1.00 98.06 123 THR A O 1
ATOM 1035 N N . HIS A 1 124 ? -3.548 -13.134 -6.603 1.00 98.56 124 HIS A N 1
ATOM 1036 C CA . HIS A 1 124 ? -4.356 -11.921 -6.485 1.00 98.56 124 HIS A CA 1
ATOM 1037 C C . HIS A 1 124 ? -5.361 -12.048 -5.339 1.00 98.56 124 HIS A C 1
ATOM 1039 O O . HIS A 1 124 ? -5.463 -11.144 -4.512 1.00 98.56 124 HIS A O 1
ATOM 1045 N N . LEU A 1 125 ? -6.066 -13.180 -5.247 1.00 98.69 125 LEU A N 1
ATOM 1046 C CA . LEU A 1 125 ? -7.007 -13.416 -4.154 1.00 98.69 125 LEU A CA 1
ATOM 1047 C C . LEU A 1 125 ? -6.292 -13.561 -2.801 1.00 98.69 125 LEU A C 1
ATOM 1049 O O . LEU A 1 125 ? -6.773 -13.022 -1.810 1.00 98.69 125 LEU A O 1
ATOM 1053 N N . ASP A 1 126 ? -5.127 -14.215 -2.753 1.00 98.69 126 ASP A N 1
ATOM 1054 C CA . ASP A 1 126 ? -4.303 -14.329 -1.540 1.00 98.69 126 ASP A CA 1
ATOM 1055 C C . ASP A 1 126 ? -3.918 -12.948 -0.992 1.00 98.69 126 ASP A C 1
ATOM 1057 O O . ASP A 1 126 ? -4.002 -12.724 0.217 1.00 98.69 126 ASP A O 1
ATOM 1061 N N . PHE A 1 127 ? -3.571 -12.002 -1.873 1.00 98.69 127 PHE A N 1
ATOM 1062 C CA . PHE A 1 127 ? -3.304 -10.618 -1.483 1.00 98.69 127 PHE A CA 1
ATOM 1063 C C . PHE A 1 127 ? -4.527 -9.953 -0.841 1.00 98.69 127 PHE A C 1
ATOM 1065 O O . PHE A 1 127 ? -4.402 -9.373 0.234 1.00 98.69 127 PHE A O 1
ATOM 1072 N N . ILE A 1 128 ? -5.707 -10.064 -1.464 1.00 98.75 128 ILE A N 1
ATOM 1073 C CA . ILE A 1 128 ? -6.960 -9.495 -0.935 1.00 98.75 128 ILE A CA 1
ATOM 1074 C C . ILE A 1 128 ? -7.272 -10.086 0.440 1.00 98.75 128 ILE A C 1
ATOM 1076 O O . ILE A 1 128 ? -7.473 -9.345 1.397 1.00 98.75 128 ILE A O 1
ATOM 1080 N N . VAL A 1 129 ? -7.235 -11.417 0.563 1.00 98.81 129 VAL A N 1
ATOM 1081 C CA . VAL A 1 129 ? -7.495 -12.118 1.828 1.00 98.81 129 VAL A CA 1
ATOM 1082 C C . VAL A 1 129 ? -6.542 -11.634 2.922 1.00 98.81 129 VAL A C 1
ATOM 1084 O O . VAL A 1 129 ? -6.995 -11.300 4.017 1.00 98.81 129 VAL A O 1
ATOM 1087 N N . ALA A 1 130 ? -5.238 -11.570 2.644 1.00 98.75 130 ALA A N 1
ATOM 1088 C CA . ALA A 1 130 ? -4.247 -11.143 3.626 1.00 98.75 130 ALA A CA 1
ATOM 1089 C C . ALA A 1 130 ? -4.425 -9.668 4.016 1.00 98.75 130 ALA A C 1
ATOM 1091 O O . ALA A 1 130 ? -4.532 -9.354 5.201 1.00 98.75 130 ALA A O 1
ATOM 1092 N N . ALA A 1 131 ? -4.507 -8.771 3.032 1.00 98.75 131 ALA A N 1
ATOM 1093 C CA . ALA A 1 131 ? -4.596 -7.333 3.257 1.00 98.75 131 ALA A CA 1
ATOM 1094 C C . ALA A 1 131 ? -5.884 -6.938 3.999 1.00 98.75 131 ALA A C 1
ATOM 1096 O O . ALA A 1 131 ? -5.821 -6.146 4.940 1.00 98.75 131 ALA A O 1
ATOM 1097 N N . SER A 1 132 ? -7.036 -7.521 3.648 1.00 98.75 132 SER A N 1
ATOM 1098 C CA . SER A 1 132 ? -8.298 -7.263 4.356 1.00 98.75 132 SER A CA 1
ATOM 1099 C C . SER A 1 132 ? -8.258 -7.735 5.803 1.00 98.75 132 SER A C 1
ATOM 1101 O O . SER A 1 132 ? -8.710 -7.016 6.687 1.00 98.75 132 SER A O 1
ATOM 1103 N N . ASN A 1 133 ? -7.692 -8.916 6.068 1.00 98.81 133 ASN A N 1
ATOM 1104 C CA . ASN A 1 133 ? -7.605 -9.447 7.428 1.00 98.81 133 ASN A CA 1
ATOM 1105 C C . ASN A 1 133 ? -6.614 -8.672 8.303 1.00 98.81 133 ASN A C 1
ATOM 1107 O O . ASN A 1 133 ? -6.879 -8.480 9.490 1.00 98.81 133 ASN A O 1
ATOM 1111 N N . LEU A 1 134 ? -5.494 -8.216 7.738 1.00 98.56 134 LEU A N 1
ATOM 1112 C CA . LEU A 1 134 ? -4.542 -7.360 8.449 1.00 98.56 134 LEU A CA 1
ATOM 1113 C C . LEU A 1 134 ? -5.172 -6.013 8.804 1.00 98.56 134 LEU A C 1
ATOM 1115 O O . LEU A 1 134 ? -5.071 -5.584 9.951 1.00 98.56 134 LEU A O 1
ATOM 1119 N N . LEU A 1 135 ? -5.890 -5.388 7.866 1.00 98.25 135 LEU A N 1
ATOM 1120 C CA . LEU A 1 135 ? -6.602 -4.146 8.156 1.00 98.25 135 LEU A CA 1
ATOM 1121 C C . LEU A 1 135 ? -7.697 -4.360 9.210 1.00 98.25 135 LEU A C 1
ATOM 1123 O O . LEU A 1 135 ? -7.782 -3.592 10.164 1.00 98.25 135 LEU A O 1
ATOM 1127 N N . ALA A 1 136 ? -8.493 -5.426 9.085 1.00 98.56 136 ALA A N 1
ATOM 1128 C CA . ALA A 1 136 ? -9.527 -5.754 10.063 1.00 98.56 136 ALA A CA 1
ATOM 1129 C C . ALA A 1 136 ? -8.942 -5.917 11.475 1.00 98.56 136 ALA A C 1
ATOM 1131 O O . ALA A 1 136 ? -9.493 -5.384 12.432 1.00 98.56 136 ALA A O 1
ATOM 1132 N N . HIS A 1 137 ? -7.778 -6.566 11.597 1.00 98.00 137 HIS A N 1
ATOM 1133 C CA . HIS A 1 137 ? -7.086 -6.728 12.875 1.00 98.00 137 HIS A CA 1
ATOM 1134 C C . HIS A 1 137 ? -6.738 -5.388 13.537 1.00 98.00 137 HIS A C 1
ATOM 1136 O O . HIS A 1 137 ? -7.015 -5.208 14.720 1.00 98.00 137 HIS A O 1
ATOM 1142 N N . ILE A 1 138 ? -6.180 -4.443 12.776 1.00 96.50 138 ILE A N 1
ATOM 1143 C CA . ILE A 1 138 ? -5.756 -3.126 13.285 1.00 96.50 138 ILE A CA 1
ATOM 1144 C C . ILE A 1 138 ? -6.940 -2.317 13.815 1.00 96.50 138 ILE A C 1
ATOM 1146 O O . ILE A 1 138 ? -6.816 -1.609 14.809 1.00 96.50 138 ILE A O 1
ATOM 1150 N N . TYR A 1 139 ? -8.092 -2.430 13.156 1.00 96.81 139 TYR A N 1
ATOM 1151 C CA . TYR A 1 139 ? -9.302 -1.691 13.516 1.00 96.81 139 TYR A CA 1
ATOM 1152 C C . TYR A 1 139 ? -10.249 -2.471 14.434 1.00 96.81 139 TYR A C 1
ATOM 1154 O O . TYR A 1 139 ? -11.364 -2.011 14.677 1.00 96.81 139 TYR A O 1
ATOM 1162 N N . PHE A 1 140 ? -9.813 -3.620 14.964 1.00 97.06 140 PHE A N 1
ATOM 1163 C CA . PHE A 1 140 ? -10.611 -4.495 15.832 1.00 97.06 140 PHE A CA 1
ATOM 1164 C C . PHE A 1 140 ? -11.934 -4.957 15.193 1.00 97.06 140 PHE A C 1
ATOM 1166 O O . PHE A 1 140 ? -12.947 -5.126 15.869 1.00 97.06 140 PHE A O 1
ATOM 1173 N N . ILE A 1 141 ? -11.918 -5.168 13.878 1.00 98.44 141 ILE A N 1
ATOM 1174 C CA . ILE A 1 141 ? -13.019 -5.736 13.097 1.00 98.44 141 ILE A CA 1
ATOM 1175 C C . ILE A 1 141 ? -12.842 -7.255 13.039 1.00 98.44 141 ILE A C 1
ATOM 1177 O O . ILE A 1 141 ? -11.724 -7.763 12.912 1.00 98.44 141 ILE A O 1
ATOM 1181 N N . GLU A 1 142 ? -13.951 -7.991 13.110 1.00 98.25 142 GLU A N 1
ATOM 1182 C CA . GLU A 1 142 ? -13.933 -9.445 12.978 1.00 98.25 142 GLU A CA 1
ATOM 1183 C C . GLU A 1 142 ? -13.330 -9.873 11.630 1.00 98.25 142 GLU A C 1
ATOM 1185 O O . GLU A 1 142 ? -13.735 -9.426 10.556 1.00 98.25 142 GLU A O 1
ATOM 1190 N N . GLN A 1 143 ? -12.328 -10.746 11.706 1.00 98.50 143 GLN A N 1
ATOM 1191 C CA . GLN A 1 143 ? -11.633 -11.302 10.554 1.00 98.50 143 GLN A CA 1
ATOM 1192 C C . GLN A 1 143 ? -12.468 -12.398 9.888 1.00 98.50 143 GLN A C 1
ATOM 1194 O O . GLN A 1 143 ? -12.888 -13.346 10.549 1.00 98.50 143 GLN A O 1
ATOM 1199 N N . ILE A 1 144 ? -12.614 -12.337 8.565 1.00 98.12 144 ILE A N 1
ATOM 1200 C CA . ILE A 1 144 ? -13.247 -13.396 7.773 1.00 98.12 144 ILE A CA 1
ATOM 1201 C C . ILE A 1 144 ? -12.178 -14.100 6.934 1.00 98.12 144 ILE A C 1
ATOM 1203 O O . ILE A 1 144 ? -11.382 -13.465 6.240 1.00 98.12 144 ILE A O 1
ATOM 1207 N N . ARG A 1 145 ? -12.151 -15.436 6.997 1.00 95.88 145 ARG A N 1
ATOM 1208 C CA . ARG A 1 145 ? -11.200 -16.289 6.254 1.00 95.88 145 ARG A CA 1
ATOM 1209 C C . ARG A 1 145 ? -11.860 -17.185 5.205 1.00 95.88 145 ARG A C 1
ATOM 1211 O O . ARG A 1 145 ? -11.155 -17.929 4.528 1.00 95.88 145 ARG A O 1
ATOM 1218 N N . ASP A 1 146 ? -13.182 -17.097 5.072 1.00 98.25 146 ASP A N 1
ATOM 1219 C CA . ASP A 1 146 ? -13.937 -17.711 3.980 1.00 98.25 146 ASP A CA 1
ATOM 1220 C C . ASP A 1 146 ? -13.506 -17.064 2.654 1.00 98.25 146 ASP A C 1
ATOM 1222 O O . ASP A 1 146 ? -13.715 -15.868 2.419 1.00 98.25 146 ASP A O 1
ATOM 1226 N N . ARG A 1 147 ? -12.822 -17.846 1.817 1.00 98.19 147 ARG A N 1
ATOM 1227 C CA . ARG A 1 147 ? -12.227 -17.351 0.572 1.00 98.19 147 ARG A CA 1
ATOM 1228 C C . ARG A 1 147 ? -13.284 -17.152 -0.497 1.00 98.19 147 ARG A C 1
ATOM 1230 O O . ARG A 1 147 ? -13.148 -16.233 -1.301 1.00 98.19 147 ARG A O 1
ATOM 1237 N N . GLU A 1 148 ? -14.303 -17.994 -0.507 1.00 98.38 148 GLU A N 1
ATOM 1238 C CA . GLU A 1 148 ? -15.426 -17.958 -1.429 1.00 98.38 148 GLU A CA 1
ATOM 1239 C C . GLU A 1 148 ? -16.244 -16.686 -1.200 1.00 98.38 148 GLU A C 1
ATOM 1241 O O . GLU A 1 148 ? -16.498 -15.945 -2.151 1.00 98.38 148 GLU A O 1
ATOM 1246 N N . TYR A 1 149 ? -16.540 -16.358 0.060 1.00 98.31 149 TYR A N 1
ATOM 1247 C CA . TYR A 1 149 ? -17.164 -15.087 0.429 1.00 98.31 149 TYR A CA 1
ATOM 1248 C C . TYR A 1 149 ? -16.320 -13.890 -0.030 1.00 98.31 149 TYR A C 1
ATOM 1250 O O . TYR A 1 149 ? -16.835 -12.971 -0.670 1.00 98.31 149 TYR A O 1
ATOM 1258 N N . ILE A 1 150 ? -15.012 -13.892 0.252 1.00 98.75 150 ILE A N 1
ATOM 1259 C CA . ILE A 1 150 ? -14.125 -12.781 -0.132 1.00 98.75 150 ILE A CA 1
ATOM 1260 C C . ILE A 1 150 ? -14.057 -12.627 -1.652 1.00 98.75 150 ILE A C 1
ATOM 1262 O O . ILE A 1 150 ? -14.146 -11.503 -2.149 1.00 98.75 150 ILE A O 1
ATOM 1266 N N . ALA A 1 151 ? -13.936 -13.733 -2.390 1.00 98.69 151 ALA A N 1
ATOM 1267 C CA . ALA A 1 151 ? -13.948 -13.750 -3.849 1.00 98.69 151 ALA A CA 1
ATOM 1268 C C . ALA A 1 151 ? -15.258 -13.172 -4.406 1.00 98.69 151 ALA A C 1
ATOM 1270 O O . ALA A 1 151 ? -15.239 -12.319 -5.300 1.00 98.69 151 ALA A O 1
ATOM 1271 N N . GLU A 1 152 ? -16.395 -13.575 -3.839 1.00 98.56 152 GLU A N 1
ATOM 1272 C CA . GLU A 1 152 ? -17.702 -13.056 -4.223 1.00 98.56 152 GLU A CA 1
ATOM 1273 C C . GLU A 1 152 ? -17.783 -11.542 -3.994 1.00 98.56 152 GLU A C 1
ATOM 1275 O O . GLU A 1 152 ? -18.142 -10.797 -4.909 1.00 98.56 152 GLU A O 1
ATOM 1280 N N . GLN A 1 153 ? -17.415 -11.058 -2.805 1.00 98.69 153 GLN A N 1
ATOM 1281 C CA . GLN A 1 153 ? -17.505 -9.632 -2.486 1.00 98.69 153 GLN A CA 1
ATOM 1282 C C . GLN A 1 153 ? -16.531 -8.794 -3.314 1.00 98.69 153 GLN A C 1
ATOM 1284 O O . GLN A 1 153 ? -16.933 -7.778 -3.881 1.00 98.69 153 GLN A O 1
ATOM 1289 N N . VAL A 1 154 ? -15.270 -9.218 -3.444 1.00 98.56 154 VAL A N 1
ATOM 1290 C CA . VAL A 1 154 ? -14.253 -8.443 -4.167 1.00 98.56 154 VAL A CA 1
ATOM 1291 C C . VAL A 1 154 ? -14.566 -8.326 -5.659 1.00 98.56 154 VAL A C 1
ATOM 1293 O O . VAL A 1 154 ? -14.279 -7.292 -6.262 1.00 98.56 154 VAL A O 1
ATOM 1296 N N . SER A 1 155 ? -15.222 -9.331 -6.249 1.00 97.88 155 SER A N 1
ATOM 1297 C CA . SER A 1 155 ? -15.646 -9.301 -7.656 1.00 97.88 155 SER A CA 1
ATOM 1298 C C . SER A 1 155 ? -16.682 -8.209 -7.960 1.00 97.88 155 SER A C 1
ATOM 1300 O O . SER A 1 155 ? -16.753 -7.715 -9.086 1.00 97.88 155 SER A O 1
ATOM 1302 N N . LYS A 1 156 ? -17.457 -7.785 -6.952 1.00 97.94 156 LYS A N 1
ATOM 1303 C CA . LYS A 1 156 ? -18.489 -6.741 -7.071 1.00 97.94 156 LYS A CA 1
ATOM 1304 C C . LYS A 1 156 ? -17.915 -5.326 -6.950 1.00 97.94 156 LYS A C 1
ATOM 1306 O O . LYS A 1 156 ? -18.615 -4.351 -7.227 1.00 97.94 156 LYS A O 1
ATOM 1311 N N . ILE A 1 157 ? -16.659 -5.193 -6.525 1.00 97.69 157 ILE A N 1
ATOM 1312 C CA . ILE A 1 157 ? -16.032 -3.903 -6.240 1.00 97.69 157 ILE A CA 1
ATOM 1313 C C . ILE A 1 157 ? -15.488 -3.306 -7.532 1.00 97.69 157 ILE A C 1
ATOM 1315 O O . ILE A 1 157 ? -14.561 -3.828 -8.152 1.00 97.69 157 ILE A O 1
ATOM 1319 N N . LYS A 1 158 ? -16.055 -2.163 -7.917 1.00 94.12 158 LYS A N 1
ATOM 1320 C CA . LYS A 1 158 ? -15.574 -1.374 -9.048 1.00 94.12 158 LYS A CA 1
ATOM 1321 C C . LYS A 1 158 ? -14.457 -0.453 -8.581 1.00 94.12 158 LYS A C 1
ATOM 1323 O O . LYS A 1 158 ? -14.662 0.363 -7.687 1.00 94.12 158 LYS A O 1
ATOM 1328 N N . VAL A 1 159 ? -13.294 -0.583 -9.206 1.00 94.81 159 VAL A N 1
ATOM 1329 C CA . VAL A 1 159 ? -12.193 0.372 -9.057 1.00 94.81 159 VAL A CA 1
ATOM 1330 C C . VAL A 1 159 ? -12.266 1.402 -10.171 1.00 94.81 159 VAL A C 1
ATOM 1332 O O . VAL A 1 159 ? -12.680 1.087 -11.287 1.00 94.81 159 VAL A O 1
ATOM 1335 N N . GLN A 1 160 ? -11.881 2.636 -9.864 1.00 91.19 160 GLN A N 1
ATOM 1336 C CA . GLN A 1 160 ? -11.804 3.682 -10.871 1.00 91.19 160 GLN A CA 1
ATOM 1337 C C . GLN A 1 160 ? -10.682 3.366 -11.865 1.00 91.19 160 GLN A C 1
ATOM 1339 O O . GLN A 1 160 ? -9.593 2.943 -11.473 1.00 91.19 160 GLN A O 1
ATOM 1344 N N . GLU A 1 161 ? -10.954 3.584 -13.149 1.00 90.94 161 GLU A N 1
ATOM 1345 C CA . GLU A 1 161 ? -9.934 3.480 -14.185 1.00 90.94 161 GLU A CA 1
ATOM 1346 C C . GLU A 1 161 ? -8.847 4.535 -13.960 1.00 90.94 161 GLU A C 1
ATOM 1348 O O . GLU A 1 161 ? -9.130 5.710 -13.706 1.00 90.94 161 GLU A O 1
ATOM 1353 N N . PHE A 1 162 ? -7.591 4.105 -14.026 1.00 94.75 162 PHE A N 1
ATOM 1354 C CA . PHE A 1 162 ? -6.452 4.978 -13.807 1.00 94.75 162 PHE A CA 1
ATOM 1355 C C . PHE A 1 162 ? -5.969 5.584 -15.121 1.00 94.75 162 PHE A C 1
ATOM 1357 O O . PHE A 1 162 ? -5.718 4.873 -16.090 1.00 94.75 162 PHE A O 1
ATOM 1364 N N . GLN A 1 163 ? -5.770 6.901 -15.118 1.00 94.38 163 GLN A N 1
ATOM 1365 C CA . GLN A 1 163 ? -5.128 7.620 -16.212 1.00 94.38 163 GLN A CA 1
ATOM 1366 C C . GLN A 1 163 ? -3.795 8.198 -15.722 1.00 94.38 163 GLN A C 1
ATOM 1368 O O . GLN A 1 163 ? -3.800 8.993 -14.773 1.00 94.38 163 GLN A O 1
ATOM 1373 N N . PRO A 1 164 ? -2.659 7.820 -16.342 1.00 93.44 164 PRO A N 1
ATOM 1374 C CA . PRO A 1 164 ? -1.368 8.409 -16.025 1.00 93.44 164 PRO A CA 1
ATOM 1375 C C . PRO A 1 164 ? -1.386 9.927 -16.204 1.00 93.44 164 PRO A C 1
ATOM 1377 O O . PRO A 1 164 ? -1.958 10.451 -17.161 1.00 93.44 164 PRO A O 1
ATOM 1380 N N . LYS A 1 165 ? -0.741 10.642 -15.285 1.00 93.62 165 LYS A N 1
ATOM 1381 C CA . LYS A 1 165 ? -0.682 12.106 -15.295 1.00 93.62 165 LYS A CA 1
ATOM 1382 C C . LYS A 1 165 ? 0.641 12.584 -15.882 1.00 93.62 165 LYS A C 1
ATOM 1384 O O . LYS A 1 165 ? 1.708 12.083 -15.521 1.00 93.62 165 LYS A O 1
ATOM 1389 N N . SER A 1 166 ? 0.580 13.606 -16.733 1.00 89.00 166 SER A N 1
ATOM 1390 C CA . SER A 1 166 ? 1.763 14.363 -17.148 1.00 89.00 166 SER A CA 1
ATOM 1391 C C . SER A 1 166 ? 2.338 15.154 -15.970 1.00 89.00 166 SER A C 1
ATOM 1393 O O . SER A 1 166 ? 1.595 15.665 -15.135 1.00 89.00 166 SER A O 1
ATOM 1395 N N . GLY A 1 167 ? 3.666 15.268 -15.904 1.00 83.69 167 GLY A N 1
ATOM 1396 C CA . GLY A 1 167 ? 4.353 16.060 -14.875 1.00 83.69 167 GLY A CA 1
ATOM 1397 C C . GLY A 1 167 ? 4.581 15.349 -13.537 1.00 83.69 167 GLY A C 1
ATOM 1398 O O . GLY A 1 167 ? 5.160 15.950 -12.636 1.00 83.69 167 GLY A O 1
ATOM 1399 N N . VAL A 1 168 ? 4.192 14.076 -13.394 1.00 86.69 168 VAL A N 1
ATOM 1400 C CA . VAL A 1 168 ? 4.633 13.251 -12.258 1.00 86.69 168 VAL A CA 1
ATOM 1401 C C . VAL A 1 168 ? 6.128 12.995 -12.409 1.00 86.69 168 VAL A C 1
ATOM 1403 O O . VAL A 1 168 ? 6.557 12.381 -13.384 1.00 86.69 168 VAL A O 1
ATOM 1406 N N . GLN A 1 169 ? 6.928 13.477 -11.463 1.00 85.69 169 GLN A N 1
ATOM 1407 C CA . GLN A 1 169 ? 8.375 13.310 -11.502 1.00 85.69 169 GLN A CA 1
ATOM 1408 C C . GLN A 1 169 ? 8.758 11.933 -10.958 1.00 85.69 169 GLN A C 1
ATOM 1410 O O . GLN A 1 169 ? 8.534 11.630 -9.788 1.00 85.69 169 GLN A O 1
ATOM 1415 N N . ILE A 1 170 ? 9.359 11.113 -11.815 1.00 85.69 170 ILE A N 1
ATOM 1416 C CA . ILE A 1 170 ? 9.999 9.854 -11.436 1.00 85.69 170 ILE A CA 1
ATOM 1417 C C . ILE A 1 170 ? 11.454 9.968 -11.872 1.00 85.69 170 ILE A C 1
ATOM 1419 O O . ILE A 1 170 ? 11.732 10.307 -13.020 1.00 85.69 170 ILE A O 1
ATOM 1423 N N . PHE A 1 171 ? 12.376 9.743 -10.942 1.00 85.81 171 PHE A N 1
ATOM 1424 C CA . PHE A 1 171 ? 13.806 9.862 -11.204 1.00 85.81 171 PHE A CA 1
ATOM 1425 C C . PHE A 1 171 ? 14.341 8.603 -11.878 1.00 85.81 171 PHE A C 1
ATOM 1427 O O . PHE A 1 171 ? 13.924 7.489 -11.562 1.00 85.81 171 PHE A O 1
ATOM 1434 N N . GLU A 1 172 ? 15.296 8.768 -12.790 1.00 82.12 172 GLU A N 1
ATOM 1435 C CA . GLU A 1 172 ? 15.885 7.635 -13.508 1.00 82.12 172 GLU A CA 1
ATOM 1436 C C . GLU A 1 172 ? 16.839 6.811 -12.632 1.00 82.12 172 GLU A C 1
ATOM 1438 O O . GLU A 1 172 ? 17.130 5.650 -12.951 1.00 82.12 172 GLU A O 1
ATOM 1443 N N . ASN A 1 173 ? 17.367 7.425 -11.569 1.00 82.44 173 ASN A N 1
ATOM 1444 C CA . ASN A 1 173 ? 18.278 6.822 -10.606 1.00 82.44 173 ASN A CA 1
ATOM 1445 C C . ASN A 1 173 ? 18.259 7.562 -9.251 1.00 82.44 173 ASN A C 1
ATOM 1447 O O . ASN A 1 173 ? 17.754 8.682 -9.128 1.00 82.44 173 ASN A O 1
ATOM 1451 N N . ASP A 1 174 ? 18.861 6.930 -8.244 1.00 82.38 174 ASP A N 1
ATOM 1452 C CA . ASP A 1 174 ? 18.920 7.443 -6.870 1.00 82.38 174 ASP A CA 1
ATOM 1453 C C . ASP A 1 174 ? 19.738 8.735 -6.738 1.00 82.38 174 ASP A C 1
ATOM 1455 O O . ASP A 1 174 ? 19.525 9.513 -5.811 1.00 82.38 174 ASP A O 1
ATOM 1459 N N . GLU A 1 175 ? 20.686 8.984 -7.641 1.00 85.31 175 GLU A N 1
ATOM 1460 C CA . GLU A 1 175 ? 21.533 10.179 -7.607 1.00 85.31 175 GLU A CA 1
ATOM 1461 C C . GLU A 1 175 ? 20.741 11.435 -7.990 1.00 85.31 175 GLU A C 1
ATOM 1463 O O . GLU A 1 175 ? 20.820 12.461 -7.307 1.00 85.31 175 GLU A O 1
ATOM 1468 N N . GLN A 1 176 ? 19.900 11.337 -9.023 1.00 84.62 176 GLN A N 1
ATOM 1469 C CA . GLN A 1 176 ? 18.966 12.399 -9.390 1.00 84.62 176 GLN A CA 1
ATOM 1470 C C . GLN A 1 176 ? 17.964 12.665 -8.258 1.00 84.62 176 GLN A C 1
ATOM 1472 O O . GLN A 1 176 ? 17.719 13.828 -7.930 1.00 84.62 176 GLN A O 1
ATOM 1477 N N . LEU A 1 177 ? 17.445 11.606 -7.621 1.00 84.81 177 LEU A N 1
ATOM 1478 C CA . LEU A 1 177 ? 16.552 11.722 -6.464 1.00 84.81 177 LEU A CA 1
ATOM 1479 C C . LEU A 1 177 ? 17.246 12.442 -5.294 1.00 84.81 177 LEU A C 1
ATOM 1481 O O . LEU A 1 177 ? 16.707 13.412 -4.763 1.00 84.81 177 LEU A O 1
ATOM 1485 N N . LYS A 1 178 ? 18.464 12.028 -4.919 1.00 83.19 178 LYS A N 1
ATOM 1486 C CA . LYS A 1 178 ? 19.258 12.679 -3.858 1.00 83.19 178 LYS A CA 1
ATOM 1487 C C . LYS A 1 178 ? 19.518 14.151 -4.155 1.00 83.19 178 LYS A C 1
ATOM 1489 O O . LYS A 1 178 ? 19.303 14.995 -3.289 1.00 83.19 178 LYS A O 1
ATOM 1494 N N . THR A 1 179 ? 19.910 14.465 -5.386 1.00 85.88 179 THR A N 1
ATOM 1495 C CA . THR A 1 179 ? 20.181 15.843 -5.815 1.00 85.88 179 THR A CA 1
ATOM 1496 C C . THR A 1 179 ? 18.938 16.727 -5.697 1.00 85.88 179 THR A C 1
ATOM 1498 O O . THR A 1 179 ? 19.030 17.885 -5.285 1.00 85.88 179 THR A O 1
ATOM 1501 N N . ASP A 1 180 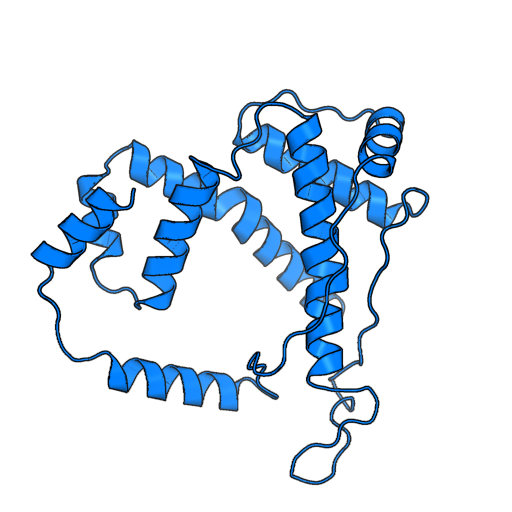? 17.762 16.202 -6.046 1.00 83.88 180 ASP A N 1
ATOM 1502 C CA . ASP A 1 180 ? 16.498 16.927 -5.899 1.00 83.88 180 ASP A CA 1
ATOM 1503 C C . ASP A 1 180 ? 16.110 17.124 -4.426 1.00 83.88 180 ASP A C 1
ATOM 1505 O O . ASP A 1 180 ? 15.767 18.239 -4.022 1.00 83.88 180 ASP A O 1
ATOM 1509 N N . MET A 1 181 ? 16.254 16.083 -3.599 1.00 79.00 181 MET A N 1
ATOM 1510 C CA . MET A 1 181 ? 16.009 16.164 -2.154 1.00 79.00 181 MET A CA 1
ATOM 1511 C C . MET A 1 181 ? 16.916 17.199 -1.474 1.00 79.00 181 MET A C 1
ATOM 1513 O O . MET A 1 181 ? 16.447 17.991 -0.655 1.00 79.00 181 MET A O 1
ATOM 1517 N N . GLU A 1 182 ? 18.199 17.257 -1.833 1.00 80.50 182 GLU A N 1
ATOM 1518 C CA . GLU A 1 182 ? 19.131 18.266 -1.315 1.00 80.50 182 GLU A CA 1
ATOM 1519 C C . GLU A 1 182 ? 18.748 19.687 -1.739 1.00 80.50 182 GLU A C 1
ATOM 1521 O O . GLU A 1 182 ? 18.800 20.614 -0.926 1.00 80.50 182 GLU A O 1
ATOM 1526 N N . LYS A 1 183 ? 18.321 19.877 -2.994 1.00 80.06 183 LYS A N 1
ATOM 1527 C CA . LYS A 1 183 ? 17.843 21.179 -3.484 1.00 80.06 183 LYS A CA 1
ATOM 1528 C C . LYS A 1 183 ? 16.598 21.645 -2.735 1.00 80.06 183 LYS A C 1
ATOM 1530 O O . LYS A 1 183 ? 16.517 22.824 -2.391 1.00 80.06 183 LYS A O 1
ATOM 1535 N N . LYS A 1 184 ? 15.650 20.744 -2.464 1.00 74.81 184 LYS A N 1
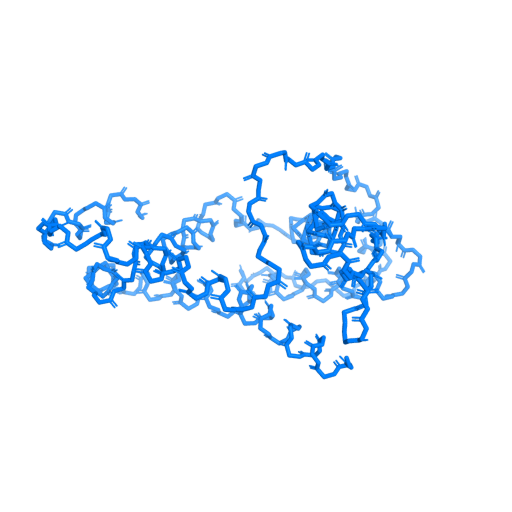ATOM 1536 C CA . LYS A 1 184 ? 14.440 21.046 -1.681 1.00 74.81 184 LYS A CA 1
ATOM 1537 C C . LYS A 1 184 ? 14.782 21.395 -0.233 1.00 74.81 184 LYS A C 1
ATOM 1539 O O . LYS A 1 184 ? 14.345 22.432 0.255 1.00 74.81 184 LYS A O 1
ATOM 1544 N N . ARG A 1 185 ? 15.664 20.621 0.410 1.00 69.31 185 ARG A N 1
ATOM 1545 C CA . ARG A 1 185 ? 16.151 20.905 1.774 1.00 69.31 185 ARG A CA 1
ATOM 1546 C C . ARG A 1 185 ? 16.783 22.292 1.907 1.00 69.31 185 ARG A C 1
ATOM 1548 O O . ARG A 1 185 ? 16.518 22.981 2.883 1.00 69.31 185 ARG A O 1
ATOM 1555 N N . ARG A 1 186 ? 17.574 22.730 0.921 1.00 68.94 186 ARG A N 1
ATOM 1556 C CA . ARG A 1 186 ? 18.201 24.068 0.926 1.00 68.94 186 ARG A CA 1
ATOM 1557 C C . ARG A 1 186 ? 17.209 25.221 0.742 1.00 68.94 186 ARG A C 1
ATOM 1559 O O . ARG A 1 186 ? 17.519 26.333 1.147 1.00 68.94 186 ARG A O 1
ATOM 1566 N N . LYS A 1 187 ? 16.050 24.987 0.120 1.00 63.31 187 LYS A N 1
ATOM 1567 C CA . LYS A 1 187 ? 15.015 26.020 -0.062 1.00 63.31 187 LYS A CA 1
ATOM 1568 C C . LYS A 1 187 ? 14.155 26.231 1.186 1.00 63.31 187 LYS A C 1
ATOM 1570 O O . LYS A 1 187 ? 13.710 27.350 1.406 1.00 63.31 187 LYS A O 1
ATOM 1575 N N . ASN A 1 188 ? 13.974 25.197 2.005 1.00 59.47 188 ASN A N 1
ATOM 1576 C CA . ASN A 1 188 ? 13.095 25.233 3.178 1.00 59.47 188 ASN A CA 1
ATOM 1577 C C . ASN A 1 188 ? 13.766 25.750 4.469 1.00 59.47 188 ASN A C 1
ATOM 1579 O O . ASN A 1 188 ? 13.146 25.721 5.523 1.00 59.47 188 ASN A O 1
ATOM 1583 N N . SER A 1 189 ? 15.010 26.243 4.437 1.00 55.56 189 SER A N 1
ATOM 1584 C CA . SER A 1 189 ? 15.713 26.728 5.640 1.00 55.56 189 SER A CA 1
ATOM 1585 C C . SER A 1 189 ? 15.318 28.148 6.091 1.00 55.56 189 SER A C 1
ATOM 1587 O O . SER A 1 189 ? 16.099 28.810 6.774 1.00 55.56 189 SER A O 1
ATOM 1589 N N . ILE A 1 190 ? 14.146 28.649 5.690 1.00 52.34 190 ILE A N 1
ATOM 1590 C CA . ILE A 1 190 ? 13.594 29.923 6.171 1.00 52.34 190 ILE A CA 1
ATOM 1591 C C . ILE A 1 190 ? 12.605 29.576 7.289 1.00 52.34 190 ILE A C 1
ATOM 1593 O O . ILE A 1 190 ? 11.590 28.936 7.049 1.00 52.34 190 ILE A O 1
ATOM 1597 N N . ILE A 1 191 ? 12.982 29.935 8.514 1.00 53.38 191 ILE A N 1
ATOM 1598 C CA . ILE A 1 191 ? 12.394 29.499 9.785 1.00 53.38 191 ILE A CA 1
ATOM 1599 C C . ILE A 1 191 ? 10.953 30.029 9.931 1.00 53.38 191 ILE A C 1
ATOM 1601 O O . ILE A 1 191 ? 10.759 31.243 10.001 1.00 53.38 191 ILE A O 1
ATOM 1605 N N . GLU A 1 192 ? 9.962 29.134 10.012 1.00 55.53 192 GLU A N 1
ATOM 1606 C CA . GLU A 1 192 ? 8.675 29.412 10.669 1.00 55.53 192 GLU A CA 1
ATOM 1607 C C . GLU A 1 192 ? 8.810 29.113 12.175 1.00 55.53 192 GLU A C 1
ATOM 1609 O O . GLU A 1 192 ? 9.552 28.218 12.570 1.00 55.53 192 GLU A O 1
ATOM 1614 N N . ASP A 1 193 ? 8.136 29.892 13.021 1.00 60.19 193 ASP A N 1
ATOM 1615 C CA . ASP A 1 193 ? 8.229 29.813 14.484 1.00 60.19 193 ASP A CA 1
ATOM 1616 C C . ASP A 1 193 ? 7.607 28.500 15.027 1.00 60.19 193 ASP A C 1
ATOM 1618 O O . ASP A 1 193 ? 6.441 28.190 14.758 1.00 60.19 193 ASP A O 1
ATOM 1622 N N . ASP A 1 194 ? 8.383 27.730 15.804 1.00 62.34 194 ASP A N 1
ATOM 1623 C CA . ASP A 1 194 ? 8.067 26.372 16.299 1.00 62.34 194 ASP A CA 1
ATOM 1624 C C . ASP A 1 194 ? 6.698 26.287 17.008 1.00 62.34 194 ASP A C 1
ATOM 1626 O O . ASP A 1 194 ? 6.007 25.263 16.944 1.00 62.34 194 ASP A O 1
ATOM 1630 N N . GLN A 1 195 ? 6.298 27.360 17.704 1.00 61.97 195 GLN A N 1
ATOM 1631 C CA . GLN A 1 195 ? 5.016 27.426 18.416 1.00 61.97 195 GLN A CA 1
ATOM 1632 C C . GLN A 1 195 ? 3.826 27.509 17.456 1.00 61.97 195 GLN A C 1
ATOM 1634 O O . GLN A 1 195 ? 2.794 26.878 17.689 1.00 61.97 195 GLN A O 1
ATOM 1639 N N . THR A 1 196 ? 3.971 28.237 16.346 1.00 72.19 196 THR A N 1
ATOM 1640 C CA . THR A 1 196 ? 2.896 28.387 15.359 1.00 72.19 196 THR A CA 1
ATOM 1641 C C . THR A 1 196 ? 2.661 27.078 14.613 1.00 72.19 196 THR A C 1
ATOM 1643 O O . THR A 1 196 ? 1.527 26.743 14.277 1.00 72.19 196 THR A O 1
ATOM 1646 N N . GLU A 1 197 ? 3.718 26.304 14.371 1.00 73.38 197 GLU A N 1
ATOM 1647 C CA . GLU A 1 197 ? 3.624 25.027 13.668 1.00 73.38 197 GLU A CA 1
ATOM 1648 C C . GLU A 1 197 ? 2.982 23.929 14.524 1.00 73.38 197 GLU A C 1
ATOM 1650 O O . GLU A 1 197 ? 2.124 23.192 14.039 1.00 73.38 197 GLU A O 1
ATOM 1655 N N . GLN A 1 198 ? 3.293 23.875 15.821 1.00 75.56 198 GLN A N 1
ATOM 1656 C CA . GLN A 1 198 ? 2.625 22.955 16.745 1.00 75.56 198 GLN A CA 1
ATOM 1657 C C . GLN A 1 198 ? 1.109 23.214 16.818 1.00 75.56 198 GLN A C 1
ATOM 1659 O O . GLN A 1 198 ? 0.312 22.275 16.771 1.00 75.56 198 GLN A O 1
ATOM 1664 N N . GLU A 1 199 ? 0.692 24.482 16.883 1.00 76.19 199 GLU A N 1
ATOM 1665 C CA . GLU A 1 199 ? -0.728 24.849 16.852 1.00 76.19 199 GLU A CA 1
ATOM 1666 C C . GLU A 1 199 ? -1.406 24.488 15.524 1.00 76.19 199 GLU A C 1
ATOM 1668 O O . GLU A 1 199 ? -2.569 24.083 15.527 1.00 76.19 199 GLU A O 1
ATOM 1673 N N . LYS A 1 200 ? -0.700 24.608 14.390 1.00 77.25 200 LYS A N 1
ATOM 1674 C CA . LYS A 1 200 ? -1.207 24.165 13.080 1.00 77.25 200 LYS A CA 1
ATOM 1675 C C . LYS A 1 200 ? -1.450 22.653 13.075 1.00 77.25 200 LYS A C 1
ATOM 1677 O O . LYS A 1 200 ? -2.528 22.233 12.667 1.00 77.25 200 LYS A O 1
ATOM 1682 N N . ILE A 1 201 ? -0.504 21.849 13.570 1.00 78.62 201 ILE A N 1
ATOM 1683 C CA . ILE A 1 201 ? -0.644 20.382 13.637 1.00 78.62 201 ILE A CA 1
ATOM 1684 C C . ILE A 1 201 ? -1.842 19.991 14.509 1.00 78.62 201 ILE A C 1
ATOM 1686 O O . ILE A 1 201 ? -2.674 19.201 14.078 1.00 78.62 201 ILE A O 1
ATOM 1690 N N . ASN A 1 202 ? -1.990 20.610 15.683 1.00 78.00 202 ASN A N 1
ATOM 1691 C CA . ASN A 1 202 ? -3.128 20.362 16.577 1.00 78.00 202 ASN A CA 1
ATOM 1692 C C . ASN A 1 202 ? -4.488 20.774 15.989 1.00 78.00 202 ASN A C 1
ATOM 1694 O O . ASN A 1 202 ? -5.514 20.287 16.440 1.00 78.00 202 ASN A O 1
ATOM 1698 N N . LYS A 1 203 ? -4.527 21.706 15.028 1.00 79.50 203 LYS A N 1
ATOM 1699 C CA . LYS A 1 203 ? -5.764 22.071 14.311 1.00 79.50 203 LYS A CA 1
ATOM 1700 C C . LYS A 1 203 ? -6.067 21.136 13.142 1.00 79.50 203 LYS A C 1
ATOM 1702 O O . LYS A 1 203 ? -7.212 21.084 12.702 1.00 79.50 203 LYS A O 1
ATOM 1707 N N . LEU A 1 204 ? -5.045 20.477 12.600 1.00 76.56 204 LEU A N 1
ATOM 1708 C CA . LEU A 1 204 ? -5.171 19.540 11.485 1.00 76.56 204 LEU A CA 1
ATOM 1709 C C . LEU A 1 204 ? -5.584 18.140 11.958 1.00 76.56 204 LEU A C 1
ATOM 1711 O O . LEU A 1 204 ? -6.271 17.449 11.208 1.00 76.56 204 LEU A O 1
ATOM 1715 N N . LEU A 1 205 ? -5.163 17.729 13.156 1.00 77.69 205 LEU A N 1
ATOM 1716 C CA . LEU A 1 205 ? -5.448 16.421 13.755 1.00 77.69 205 LEU A CA 1
ATOM 1717 C C . LEU A 1 205 ? -6.574 16.502 14.782 1.00 77.69 205 LEU A C 1
ATOM 1719 O O . LEU A 1 205 ? -7.584 15.792 14.594 1.00 77.69 205 LEU A O 1
#

Radius of gyration: 20.14 Å; chains: 1; bounding box: 42×48×50 Å